Protein AF-A0A1J4X7Y3-F1 (afdb_monomer)

Nearest PDB structures (foldseek):
  7zmy-assembly1_C  TM=5.695E-01  e=7.419E+00  Bacillus coahuilensis
  6met-assembly1_B  TM=3.277E-01  e=9.064E+00  Homo sapiens
  8th4-assembly1_A  TM=2.498E-01  e=7.056E+00  Homo sapiens
  5c5b-assembly1_A  TM=2.348E-01  e=9.064E+00  Homo sapiens

Radius of gyration: 16.92 Å; Cα contacts (8 Å, |Δi|>4): 330; chains: 1; bounding box: 38×38×50 Å

Sequence (196 aa):
MVDELKQLLPPPGCWLFGKDAPKPDENGKFLEMFKEPEEAKIVIEKYQGSHANAVDLLGEAKLLYQNKRYARAVALGISAWEELGKSQMAADYYTGVIPEPVYKKAFTDHRAKTSYLHRTAVVKSTGKMGVVYDKQSGEALEKIRQDALYISDSSTPDKYTKEDAEFIMQRVFEHLHFIHYAEELNDRIGSKGIFK

Mean predicted aligned error: 4.81 Å

Solvent-accessible surface area (backbone atoms only — not comparable to full-atom values): 9982 Å² total; per-residue (Å²): 106,53,71,59,47,50,70,60,54,64,74,77,87,62,78,67,84,62,95,82,59,77,77,49,75,72,71,63,55,56,56,52,45,90,83,37,53,70,61,38,49,54,34,48,52,47,21,52,51,25,38,52,48,15,54,51,30,40,53,51,15,50,55,30,41,77,68,71,36,19,18,55,9,36,25,29,17,50,49,15,40,26,26,39,12,34,11,39,42,28,28,19,24,58,71,47,45,34,17,48,62,62,42,55,35,40,79,75,33,75,33,56,10,47,14,42,73,66,37,27,65,42,78,41,99,86,73,43,67,30,50,42,58,50,53,66,46,8,50,54,51,50,50,51,32,47,39,24,72,41,78,54,102,87,39,55,32,83,78,45,40,66,65,39,21,51,50,44,42,52,52,42,50,51,37,54,53,50,51,52,53,30,21,63,77,57,75,30,58,30,58,68,13,67,61,123

Structure (mmCIF, N/CA/C/O backbone):
data_AF-A0A1J4X7Y3-F1
#
_entry.id   AF-A0A1J4X7Y3-F1
#
loop_
_atom_site.group_PDB
_atom_site.id
_atom_site.type_symbol
_atom_site.label_atom_id
_atom_site.label_alt_id
_atom_site.label_comp_id
_atom_site.label_asym_id
_atom_site.label_entity_id
_atom_site.label_seq_id
_atom_site.pdbx_PDB_ins_code
_atom_site.Cartn_x
_atom_site.Cartn_y
_atom_site.Cartn_z
_atom_site.occupancy
_atom_site.B_iso_or_equiv
_atom_site.auth_seq_id
_atom_site.auth_comp_id
_atom_site.auth_asym_id
_atom_site.auth_atom_id
_atom_site.pdbx_PDB_model_num
ATOM 1 N N . MET A 1 1 ? -9.637 10.466 15.410 1.00 90.19 1 MET A N 1
ATOM 2 C CA . MET A 1 1 ? -8.776 9.534 14.659 1.00 90.19 1 MET A CA 1
ATOM 3 C C . MET A 1 1 ? -9.207 9.473 13.194 1.00 90.19 1 MET A C 1
ATOM 5 O O . MET A 1 1 ? -8.379 9.772 12.353 1.00 90.19 1 MET A O 1
ATOM 9 N N . VAL A 1 2 ? -10.484 9.247 12.861 1.00 91.00 2 VAL A N 1
ATOM 10 C CA . VAL A 1 2 ? -10.988 9.317 11.465 1.00 91.00 2 VAL A CA 1
ATOM 11 C C . VAL A 1 2 ? -10.476 10.514 10.645 1.00 91.00 2 VAL A C 1
ATOM 13 O O . VAL A 1 2 ? -10.056 10.326 9.509 1.00 91.00 2 VAL A O 1
ATOM 16 N N . ASP A 1 3 ? -10.485 11.739 11.178 1.00 90.19 3 ASP A N 1
ATOM 17 C CA . ASP A 1 3 ? -10.024 12.903 10.401 1.00 90.19 3 ASP A CA 1
ATOM 18 C C . ASP A 1 3 ? -8.511 12.902 10.141 1.00 90.19 3 ASP A C 1
ATOM 20 O O . ASP A 1 3 ? -8.077 13.318 9.070 1.00 90.19 3 ASP A O 1
ATOM 24 N N . GLU A 1 4 ? -7.721 12.364 11.071 1.00 91.81 4 GLU A N 1
ATOM 25 C CA . GLU A 1 4 ? -6.292 12.098 10.871 1.00 91.81 4 GLU A CA 1
ATOM 26 C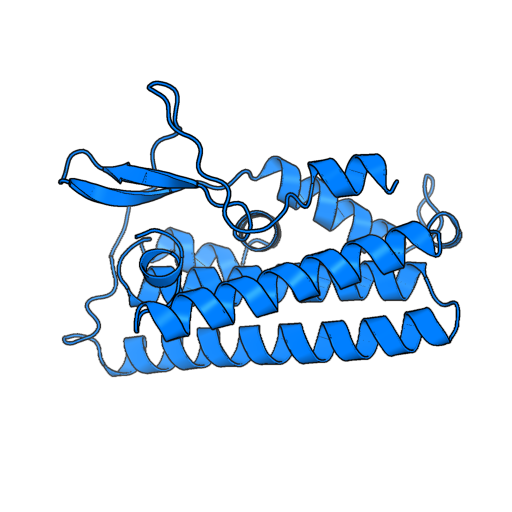 C . GLU A 1 4 ? -6.106 11.019 9.793 1.00 91.81 4 GLU A C 1
ATOM 28 O O . GLU A 1 4 ? -5.357 11.210 8.839 1.00 91.81 4 GLU A O 1
ATOM 33 N N . LEU A 1 5 ? -6.880 9.932 9.854 1.00 90.50 5 LEU A N 1
ATOM 34 C CA . LEU A 1 5 ? -6.854 8.871 8.844 1.00 90.50 5 LEU A CA 1
ATOM 35 C C . LEU A 1 5 ? -7.238 9.373 7.447 1.00 90.50 5 LEU A C 1
ATOM 37 O O . LEU A 1 5 ? -6.638 8.936 6.472 1.00 90.50 5 LEU A O 1
ATOM 41 N N . LYS A 1 6 ? -8.187 10.308 7.319 1.00 90.00 6 LYS A N 1
ATOM 42 C CA . LYS A 1 6 ? -8.546 10.915 6.023 1.00 90.00 6 LYS A CA 1
ATOM 43 C C . LYS A 1 6 ? -7.388 11.671 5.381 1.00 90.00 6 LYS A C 1
ATOM 45 O O . LYS A 1 6 ? -7.290 11.680 4.157 1.00 90.00 6 LYS A O 1
ATOM 50 N N . GLN A 1 7 ? -6.545 12.310 6.190 1.00 87.38 7 GLN A N 1
ATOM 51 C CA . GLN A 1 7 ? -5.351 13.002 5.705 1.00 87.38 7 GLN A CA 1
ATOM 52 C C . GLN A 1 7 ? -4.267 12.003 5.304 1.00 87.38 7 GLN A C 1
ATOM 54 O O . GLN A 1 7 ? -3.607 12.188 4.287 1.00 87.38 7 GLN A O 1
ATOM 59 N N . LEU A 1 8 ? -4.124 10.931 6.085 1.00 88.06 8 LEU A N 1
ATOM 60 C CA . LEU A 1 8 ? -3.113 9.901 5.866 1.00 88.06 8 LEU A CA 1
ATOM 61 C C . LEU A 1 8 ? -3.459 8.924 4.745 1.00 88.06 8 LEU A C 1
ATOM 63 O O . LEU A 1 8 ? -2.542 8.315 4.210 1.00 88.06 8 LEU A O 1
ATOM 67 N N . LEU A 1 9 ? -4.745 8.756 4.424 1.00 88.06 9 LEU A N 1
ATOM 68 C CA . LEU A 1 9 ? -5.290 7.812 3.445 1.00 88.06 9 LEU A CA 1
ATOM 69 C C . LEU A 1 9 ? -6.201 8.516 2.417 1.00 88.06 9 LEU A C 1
ATOM 71 O O . LEU A 1 9 ? -7.414 8.267 2.414 1.00 88.06 9 LEU A O 1
ATOM 75 N N . PRO A 1 10 ? -5.694 9.431 1.564 1.00 84.94 10 PRO A N 1
ATOM 76 C CA . PRO A 1 10 ? -6.476 10.048 0.497 1.00 84.94 10 PRO A CA 1
ATOM 77 C C . PRO A 1 10 ? -7.105 9.025 -0.459 1.00 84.94 10 PRO A C 1
ATOM 79 O O . PRO A 1 10 ? -6.699 7.868 -0.498 1.00 84.94 10 PRO A O 1
ATOM 82 N N . PRO A 1 11 ? -8.153 9.423 -1.201 1.00 82.94 11 PRO A N 1
ATOM 83 C CA . PRO A 1 11 ? -8.816 8.550 -2.164 1.00 82.94 11 PRO A CA 1
ATOM 84 C C . PRO A 1 11 ? -7.879 8.195 -3.332 1.00 82.94 11 PRO A C 1
ATOM 86 O O . PRO A 1 11 ? -6.910 8.919 -3.581 1.00 82.94 11 PRO A O 1
ATOM 89 N N . PRO A 1 12 ? -8.174 7.116 -4.077 1.00 79.81 12 PRO A N 1
ATOM 90 C CA . PRO A 1 12 ? -7.344 6.718 -5.205 1.00 79.81 12 PRO A CA 1
ATOM 91 C C . PRO A 1 12 ? -7.331 7.774 -6.324 1.00 79.81 12 PRO A C 1
ATOM 93 O O . PRO A 1 12 ? -8.317 8.479 -6.543 1.00 79.81 12 PRO A O 1
ATOM 96 N N . GLY A 1 13 ? -6.223 7.845 -7.073 1.00 62.94 13 GLY A N 1
ATOM 97 C CA . GLY A 1 13 ? -6.138 8.618 -8.321 1.00 62.94 13 GLY A CA 1
ATOM 98 C C . GLY A 1 13 ? -5.777 10.103 -8.180 1.00 62.94 13 GLY A C 1
ATOM 99 O O . GLY A 1 13 ? -6.146 10.903 -9.041 1.00 62.94 13 GLY A O 1
ATOM 100 N N . CYS A 1 14 ? -5.061 10.508 -7.128 1.00 62.19 14 CYS A N 1
ATOM 101 C CA . CYS A 1 14 ? -4.619 11.894 -6.984 1.00 62.19 14 CYS A CA 1
ATOM 102 C C . CYS A 1 14 ? -3.413 12.229 -7.889 1.00 62.19 14 CYS A C 1
ATOM 104 O O . CYS A 1 14 ? -2.378 11.566 -7.873 1.00 62.19 14 CYS A O 1
ATOM 106 N N . TRP A 1 15 ? -3.548 13.305 -8.668 1.00 55.00 15 TRP A N 1
ATOM 107 C CA . TRP A 1 15 ? -2.450 13.951 -9.388 1.00 55.00 15 TRP A CA 1
ATOM 108 C C . TRP A 1 15 ? -2.036 15.214 -8.630 1.00 55.00 15 TRP A C 1
ATOM 110 O O . TRP A 1 15 ? -2.894 16.026 -8.280 1.00 55.00 15 TRP A O 1
ATOM 120 N N . LEU A 1 16 ? -0.736 15.429 -8.427 1.00 52.94 16 LEU A N 1
ATOM 121 C CA . LEU A 1 16 ? -0.205 16.735 -8.035 1.00 52.94 16 LEU A CA 1
ATOM 122 C C . LEU A 1 16 ? 0.610 17.295 -9.201 1.00 52.94 16 LEU A C 1
ATOM 124 O O . LEU A 1 16 ? 1.622 16.727 -9.605 1.00 52.94 16 LEU A O 1
ATOM 128 N N . PHE A 1 17 ? 0.149 18.420 -9.744 1.00 45.62 17 PHE A N 1
ATOM 129 C CA . PHE A 1 17 ? 0.830 19.167 -10.798 1.00 45.62 17 PHE A CA 1
ATOM 130 C C . PHE A 1 17 ? 1.495 20.407 -10.187 1.00 45.62 17 PHE A C 1
ATOM 132 O O . PHE A 1 17 ? 0.852 21.139 -9.439 1.00 45.62 17 PHE A O 1
ATOM 139 N N . GLY A 1 18 ? 2.760 20.688 -10.516 1.00 47.97 18 GLY A N 1
ATOM 140 C CA . GLY A 1 18 ? 3.419 21.922 -10.073 1.00 47.97 18 GLY A CA 1
ATOM 141 C C . GLY A 1 18 ? 4.934 21.940 -10.273 1.00 47.97 18 GLY A C 1
ATOM 142 O O . GLY A 1 18 ? 5.572 20.894 -10.358 1.00 47.97 18 GLY A O 1
ATOM 143 N N . LYS A 1 19 ? 5.521 23.145 -10.339 1.00 49.06 19 LYS A N 1
ATOM 144 C CA . LYS A 1 19 ? 6.982 23.356 -10.450 1.00 49.06 19 LYS A CA 1
ATOM 145 C C . LYS A 1 19 ? 7.749 22.956 -9.183 1.00 49.06 19 LYS A C 1
ATOM 147 O O . LYS A 1 19 ? 8.948 22.712 -9.266 1.00 49.06 19 LYS A O 1
ATOM 152 N N . ASP A 1 20 ? 7.043 22.839 -8.062 1.00 56.53 20 ASP A N 1
ATOM 153 C CA . ASP A 1 20 ? 7.580 22.434 -6.761 1.00 56.53 20 ASP A CA 1
ATOM 154 C C . ASP A 1 20 ? 7.423 20.926 -6.503 1.00 56.53 20 ASP A C 1
ATOM 156 O O . ASP A 1 20 ? 7.649 20.456 -5.388 1.00 56.53 20 ASP A O 1
ATOM 160 N N . ALA A 1 21 ? 7.023 20.152 -7.524 1.00 58.78 21 ALA A N 1
ATOM 161 C CA . ALA A 1 21 ? 6.914 18.709 -7.397 1.00 58.78 21 ALA A CA 1
ATOM 162 C C . ALA A 1 21 ? 8.293 18.114 -7.052 1.00 58.78 21 ALA A C 1
ATOM 164 O O . ALA A 1 21 ? 9.287 18.406 -7.731 1.00 58.78 21 ALA A O 1
ATOM 165 N N . PRO A 1 22 ? 8.380 17.282 -6.002 1.00 66.50 22 PRO A N 1
ATOM 166 C CA . PRO A 1 22 ? 9.633 16.648 -5.637 1.00 66.50 22 PRO A CA 1
ATOM 167 C C . PRO A 1 22 ? 10.154 15.781 -6.791 1.00 66.50 22 PRO A C 1
ATOM 169 O O . PRO A 1 22 ? 9.399 15.284 -7.630 1.00 66.50 22 PRO A O 1
ATOM 172 N N . LYS A 1 23 ? 11.478 15.625 -6.864 1.00 71.25 23 LYS A N 1
ATOM 173 C CA . LYS A 1 23 ? 12.117 14.844 -7.929 1.00 71.25 23 LYS A CA 1
ATOM 174 C C . LYS A 1 23 ? 12.060 13.350 -7.593 1.00 71.25 23 LYS A C 1
ATOM 176 O O . LYS A 1 23 ? 12.305 12.996 -6.437 1.00 71.25 23 LYS A O 1
ATOM 181 N N . PRO A 1 24 ? 11.772 12.478 -8.574 1.00 76.69 24 PRO A N 1
ATOM 182 C CA . PRO A 1 24 ? 11.807 11.040 -8.355 1.00 76.69 24 PRO A CA 1
ATOM 183 C C . PRO A 1 24 ? 13.249 10.587 -8.100 1.00 76.69 24 PRO A C 1
ATOM 185 O O . PRO A 1 24 ? 14.195 11.183 -8.616 1.00 76.69 24 PRO A O 1
ATOM 188 N N . ASP A 1 25 ? 13.422 9.530 -7.306 1.00 76.88 25 ASP A N 1
ATOM 189 C CA . ASP A 1 25 ? 14.730 8.892 -7.154 1.00 76.88 25 ASP A CA 1
ATOM 190 C C . ASP A 1 25 ? 15.047 8.113 -8.435 1.00 76.88 25 ASP A C 1
ATOM 192 O O . ASP A 1 25 ? 14.319 7.201 -8.836 1.00 76.88 25 ASP A O 1
ATOM 196 N N . GLU A 1 26 ? 16.114 8.526 -9.106 1.00 76.75 26 GLU A N 1
ATOM 197 C CA . GLU A 1 26 ? 16.585 7.945 -10.363 1.00 76.75 26 GLU A CA 1
ATOM 198 C C . GLU A 1 26 ? 17.907 7.195 -10.184 1.00 76.75 26 GLU A C 1
ATOM 200 O O . GLU A 1 26 ? 18.440 6.641 -11.145 1.00 76.75 26 GLU A O 1
ATOM 205 N N . ASN A 1 27 ? 18.440 7.154 -8.960 1.00 82.75 27 ASN A N 1
ATOM 206 C CA . ASN A 1 27 ? 19.712 6.510 -8.698 1.00 82.75 27 ASN A CA 1
ATOM 207 C C . ASN A 1 27 ? 19.531 4.994 -8.629 1.00 82.75 27 ASN A C 1
ATOM 209 O O . ASN A 1 27 ? 18.847 4.462 -7.753 1.00 82.75 27 ASN A O 1
ATOM 213 N N . GLY A 1 28 ? 20.208 4.290 -9.530 1.00 86.56 28 GLY A N 1
ATOM 214 C CA . GLY A 1 28 ? 20.292 2.836 -9.526 1.00 86.56 28 GLY A CA 1
ATOM 2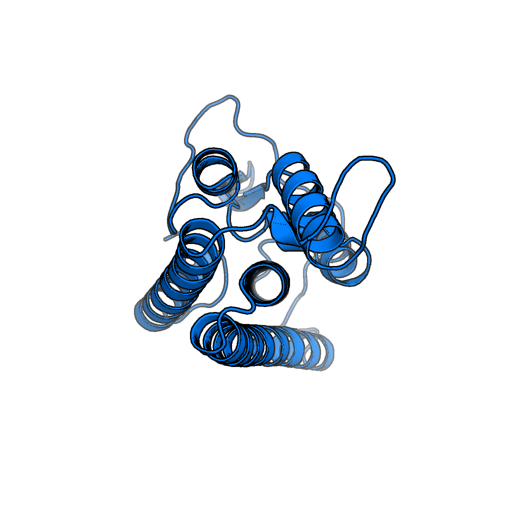15 C C . GLY A 1 28 ? 19.867 2.202 -10.842 1.00 86.56 28 GLY A C 1
ATOM 216 O O . GLY A 1 28 ? 19.589 2.871 -11.836 1.00 86.56 28 GLY A O 1
ATOM 217 N N . LYS A 1 29 ? 19.854 0.871 -10.838 1.00 91.38 29 LYS A N 1
ATOM 218 C CA . LYS A 1 29 ? 19.514 0.054 -11.998 1.00 91.38 29 LYS A CA 1
ATOM 219 C C . LYS A 1 29 ? 17.996 -0.073 -12.132 1.00 91.38 29 LYS A C 1
ATOM 221 O O . LYS A 1 29 ? 17.308 -0.338 -11.151 1.00 91.38 29 LYS A O 1
ATOM 226 N N . PHE A 1 30 ? 17.480 0.085 -13.343 1.00 92.56 30 PHE A N 1
ATOM 227 C CA . PHE A 1 30 ? 16.100 -0.268 -13.679 1.00 92.56 30 PHE A CA 1
ATOM 228 C C . PHE A 1 30 ? 16.060 -1.704 -14.191 1.00 92.56 30 PHE A C 1
ATOM 230 O O . PHE A 1 30 ? 17.019 -2.145 -14.824 1.00 92.56 30 PHE A O 1
ATOM 237 N N . LEU A 1 31 ? 14.963 -2.416 -13.937 1.00 93.25 31 LEU A N 1
ATOM 238 C CA . LEU A 1 31 ? 14.800 -3.765 -14.461 1.00 93.25 31 LEU A CA 1
ATOM 239 C C . LEU A 1 31 ? 14.660 -3.734 -15.987 1.00 93.25 31 LEU A C 1
ATOM 241 O O . LEU A 1 31 ? 13.793 -3.044 -16.529 1.00 93.25 31 LEU A O 1
ATOM 245 N N . GLU A 1 32 ? 15.467 -4.530 -16.682 1.00 92.12 32 GLU A N 1
ATOM 246 C CA . GLU A 1 32 ? 15.300 -4.770 -18.112 1.00 92.12 32 GLU A CA 1
ATOM 247 C C . GLU A 1 32 ? 14.570 -6.102 -18.332 1.00 92.12 32 GLU A C 1
ATOM 249 O O . GLU A 1 32 ? 15.182 -7.106 -18.679 1.00 92.12 32 GLU A O 1
ATOM 254 N N . MET A 1 33 ? 13.243 -6.124 -18.151 1.00 90.25 33 MET A N 1
ATOM 255 C CA . MET A 1 33 ? 12.449 -7.368 -18.057 1.00 90.25 33 MET A CA 1
ATOM 256 C C . MET A 1 33 ? 12.641 -8.388 -19.197 1.00 90.25 33 MET A C 1
ATOM 258 O O . MET A 1 33 ? 12.536 -9.588 -18.967 1.00 90.25 33 MET A O 1
ATOM 262 N N . PHE A 1 34 ? 12.954 -7.938 -20.417 1.00 91.12 34 PHE A N 1
ATOM 263 C CA . PHE A 1 34 ? 13.222 -8.827 -21.557 1.00 91.12 34 PHE A CA 1
ATOM 264 C C . PHE A 1 34 ? 14.648 -9.388 -21.584 1.00 91.12 34 PHE A C 1
ATOM 266 O O . PHE A 1 34 ? 14.890 -10.408 -22.224 1.00 91.12 34 PHE A O 1
ATOM 273 N N . LYS A 1 35 ? 15.598 -8.717 -20.926 1.00 95.12 35 LYS A N 1
ATOM 274 C CA . LYS A 1 35 ? 16.981 -9.187 -20.778 1.00 95.12 35 LYS A CA 1
ATOM 275 C C . LYS A 1 35 ? 17.184 -9.967 -19.479 1.00 95.12 35 LYS A C 1
ATOM 277 O O . LYS A 1 35 ? 18.126 -10.744 -19.385 1.00 95.12 35 LYS A O 1
ATOM 282 N N . GLU A 1 36 ? 16.290 -9.781 -18.509 1.00 94.94 36 GLU A N 1
ATOM 283 C CA . GLU A 1 36 ? 16.380 -10.332 -17.153 1.00 94.94 36 GLU A CA 1
ATOM 284 C C . GLU A 1 36 ? 15.107 -11.123 -16.781 1.00 94.94 36 GLU A C 1
ATOM 286 O O . GLU A 1 36 ? 14.414 -10.773 -15.823 1.00 94.94 36 GLU A O 1
ATOM 291 N N . PRO A 1 37 ? 14.750 -12.180 -17.539 1.00 95.31 37 PRO A N 1
ATOM 292 C CA . PRO A 1 37 ? 13.438 -12.827 -17.440 1.00 95.31 37 PRO A CA 1
ATOM 293 C C . PRO A 1 37 ? 13.173 -13.501 -16.086 1.00 95.31 37 PRO A C 1
ATOM 295 O O . PRO A 1 37 ? 12.047 -13.455 -15.594 1.00 95.31 37 PRO A O 1
ATOM 298 N N . GLU A 1 38 ? 14.192 -14.090 -15.455 1.00 96.88 38 GLU A N 1
ATOM 299 C CA . GLU A 1 38 ? 14.040 -14.725 -14.137 1.00 96.88 38 GLU A CA 1
ATOM 300 C C . GLU A 1 38 ? 13.779 -13.693 -13.035 1.00 96.88 38 GLU A C 1
ATOM 302 O O . GLU A 1 38 ? 12.897 -13.877 -12.197 1.00 96.88 38 GLU A O 1
ATOM 307 N N . GLU A 1 39 ? 14.491 -12.564 -13.062 1.00 94.88 39 GLU A N 1
ATOM 308 C CA . GLU A 1 39 ? 14.248 -11.471 -12.120 1.00 94.88 39 GLU A CA 1
ATOM 309 C C . GLU A 1 39 ? 12.860 -10.859 -12.350 1.00 94.88 39 GLU A C 1
ATOM 311 O O . GLU A 1 39 ? 12.102 -10.658 -11.402 1.00 94.88 39 GLU A O 1
ATOM 316 N N . ALA A 1 40 ? 12.477 -10.658 -13.612 1.00 96.62 40 ALA A N 1
ATOM 317 C CA . ALA A 1 40 ? 11.152 -10.179 -13.985 1.00 96.62 40 ALA A CA 1
ATOM 318 C C . ALA A 1 40 ? 10.028 -11.090 -13.4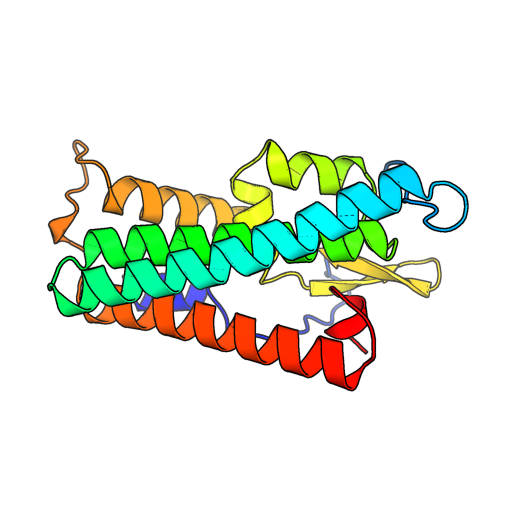74 1.00 96.62 40 ALA A C 1
ATOM 320 O O . ALA A 1 40 ? 9.025 -10.595 -12.955 1.00 96.62 40 ALA A O 1
ATOM 321 N N . LYS A 1 41 ? 10.212 -12.412 -13.557 1.00 97.31 41 LYS A N 1
ATOM 322 C CA . LYS A 1 41 ? 9.274 -13.395 -13.010 1.00 97.31 41 LYS A CA 1
ATOM 323 C C . LYS A 1 41 ? 9.137 -13.261 -11.492 1.00 97.31 41 LYS A C 1
ATOM 325 O O . LYS A 1 41 ? 8.017 -13.152 -11.000 1.00 97.31 41 LYS A O 1
ATOM 330 N N . ILE A 1 42 ? 10.252 -13.192 -10.762 1.00 96.50 42 ILE A N 1
ATOM 331 C CA . ILE A 1 42 ? 10.246 -13.023 -9.299 1.00 96.50 42 ILE A CA 1
ATOM 332 C C . ILE A 1 42 ? 9.507 -11.738 -8.903 1.00 96.50 42 ILE A C 1
ATOM 334 O O . ILE A 1 42 ? 8.713 -11.739 -7.963 1.00 96.50 42 ILE A O 1
ATOM 338 N N . VAL A 1 43 ? 9.742 -10.631 -9.612 1.00 96.75 43 VAL A N 1
ATOM 339 C CA . VAL A 1 43 ? 9.083 -9.349 -9.322 1.00 96.75 43 VAL A CA 1
ATOM 340 C C . VAL A 1 43 ? 7.569 -9.434 -9.554 1.00 96.75 43 VAL A C 1
ATOM 342 O O . VAL A 1 43 ? 6.805 -8.929 -8.731 1.00 96.75 43 VAL A O 1
ATOM 345 N N . ILE A 1 44 ? 7.115 -10.118 -10.610 1.00 96.94 44 ILE A N 1
ATOM 346 C CA . ILE A 1 44 ? 5.680 -10.353 -10.845 1.00 96.94 44 ILE A CA 1
ATOM 347 C C . ILE A 1 44 ? 5.062 -11.227 -9.754 1.00 96.94 44 ILE A C 1
ATOM 349 O O . ILE A 1 44 ? 3.985 -10.898 -9.258 1.00 96.94 44 ILE A O 1
ATOM 353 N N . GLU A 1 45 ? 5.746 -12.284 -9.321 1.00 97.44 45 GLU A N 1
ATOM 354 C CA . GLU A 1 45 ? 5.282 -13.119 -8.208 1.00 97.44 45 GLU A CA 1
ATOM 355 C C . GLU A 1 45 ? 5.146 -12.299 -6.914 1.00 97.44 45 GLU A C 1
ATOM 357 O O . GLU A 1 45 ? 4.198 -12.492 -6.153 1.00 97.44 45 GLU A O 1
ATOM 362 N N . LYS A 1 46 ? 6.042 -11.328 -6.671 1.00 95.94 46 LYS A N 1
ATOM 363 C CA . LYS A 1 46 ? 5.908 -10.384 -5.548 1.00 95.94 46 LYS A CA 1
ATOM 364 C C . LYS A 1 46 ? 4.729 -9.431 -5.719 1.00 95.94 46 LYS A C 1
ATOM 366 O O . LYS A 1 46 ? 4.007 -9.214 -4.749 1.00 95.94 46 LYS A O 1
ATOM 371 N N . TYR A 1 47 ? 4.509 -8.896 -6.920 1.00 96.75 47 TYR A N 1
ATOM 372 C CA . TYR A 1 47 ? 3.340 -8.063 -7.218 1.00 96.75 47 TYR A CA 1
ATOM 373 C C . TYR A 1 47 ? 2.032 -8.814 -6.928 1.00 96.75 47 TYR A C 1
ATOM 375 O O . TYR A 1 47 ? 1.194 -8.303 -6.181 1.00 96.75 47 TYR A O 1
ATOM 383 N N . GLN A 1 48 ? 1.895 -10.037 -7.448 1.00 97.31 48 GLN A N 1
ATOM 384 C CA . GLN A 1 48 ? 0.706 -10.876 -7.278 1.00 97.31 48 GLN A CA 1
ATOM 385 C C . GLN A 1 48 ? 0.532 -11.329 -5.826 1.00 97.31 48 GLN A C 1
ATOM 387 O O . GLN A 1 48 ? -0.552 -11.196 -5.264 1.00 97.31 48 GLN A O 1
ATOM 392 N N . GLY A 1 49 ? 1.606 -11.816 -5.199 1.00 97.75 49 GLY A N 1
ATOM 393 C CA . GLY A 1 49 ? 1.578 -12.309 -3.825 1.00 97.75 49 GLY A CA 1
ATOM 394 C C . GLY A 1 49 ? 1.220 -11.222 -2.815 1.00 97.75 49 GLY A C 1
ATOM 395 O O . GLY A 1 49 ? 0.362 -11.441 -1.965 1.00 97.75 49 GLY A O 1
ATOM 396 N N . SER A 1 50 ? 1.811 -10.028 -2.927 1.00 96.12 50 SER A N 1
ATOM 397 C CA . SER A 1 50 ? 1.452 -8.907 -2.048 1.00 96.12 50 SER A CA 1
ATOM 398 C C . SER A 1 50 ? 0.046 -8.367 -2.330 1.00 96.12 50 SER A C 1
ATOM 400 O O . SER A 1 50 ? -0.636 -7.963 -1.392 1.00 96.12 50 SER A O 1
ATOM 402 N N . HIS A 1 51 ? -0.429 -8.400 -3.581 1.00 97.06 51 HIS A N 1
ATOM 403 C CA . HIS A 1 51 ? -1.812 -8.024 -3.890 1.00 97.06 51 HIS A CA 1
ATOM 404 C C . HIS A 1 51 ? -2.813 -8.989 -3.242 1.00 97.06 51 HIS A C 1
ATOM 406 O O . HIS A 1 51 ? -3.729 -8.552 -2.551 1.00 97.06 51 HIS A O 1
ATOM 412 N N . ALA A 1 52 ? -2.613 -10.298 -3.419 1.00 98.19 52 ALA A N 1
ATOM 413 C CA . ALA A 1 52 ? -3.458 -11.324 -2.812 1.00 98.19 52 ALA A CA 1
ATOM 414 C C . ALA A 1 52 ? -3.451 -11.220 -1.279 1.00 98.19 52 ALA A C 1
ATOM 416 O O . ALA A 1 52 ? -4.509 -11.191 -0.658 1.00 98.19 52 ALA A O 1
ATOM 417 N N . ASN A 1 53 ? -2.272 -11.035 -0.680 1.00 98.31 53 ASN A N 1
ATOM 418 C CA . ASN A 1 53 ? -2.140 -10.851 0.764 1.00 98.31 53 ASN A CA 1
ATOM 419 C C . ASN A 1 53 ? -2.897 -9.607 1.267 1.00 98.31 53 ASN A C 1
ATOM 421 O O . ASN A 1 53 ? -3.513 -9.645 2.327 1.00 98.31 53 ASN A O 1
ATOM 425 N N . ALA A 1 54 ? -2.909 -8.506 0.506 1.00 97.75 54 ALA A N 1
ATOM 426 C CA . ALA A 1 54 ? -3.708 -7.330 0.854 1.00 97.75 54 ALA A CA 1
ATOM 427 C C . ALA A 1 54 ? -5.220 -7.625 0.864 1.00 97.75 54 ALA A C 1
ATOM 429 O O . ALA A 1 54 ? -5.932 -7.151 1.751 1.00 97.75 54 ALA A O 1
ATOM 430 N N . VAL A 1 55 ? -5.708 -8.418 -0.095 1.00 98.50 55 VAL A N 1
ATOM 431 C CA . VAL A 1 55 ? -7.114 -8.851 -0.160 1.00 98.50 55 VAL A CA 1
ATOM 432 C C . VAL A 1 55 ? -7.467 -9.737 1.036 1.00 98.50 55 VAL A C 1
ATOM 434 O O . VAL A 1 55 ? -8.483 -9.493 1.692 1.00 98.50 55 VAL A O 1
ATOM 437 N N . ASP A 1 56 ? -6.615 -10.708 1.363 1.00 98.69 56 ASP A N 1
ATOM 438 C CA . ASP A 1 56 ? -6.821 -11.612 2.499 1.00 98.69 56 ASP A CA 1
ATOM 439 C C . ASP A 1 56 ? -6.845 -10.840 3.827 1.00 98.69 56 ASP A C 1
ATOM 441 O O . ASP A 1 56 ? -7.789 -10.974 4.610 1.00 98.69 56 ASP A O 1
ATOM 445 N N . LEU A 1 57 ? -5.880 -9.936 4.039 1.00 98.62 57 LEU A N 1
ATOM 446 C CA . LEU A 1 57 ? -5.814 -9.072 5.223 1.00 98.62 57 LEU A CA 1
ATOM 447 C C . LEU A 1 57 ? -7.054 -8.178 5.368 1.00 98.62 57 LEU A C 1
ATOM 449 O O . LEU A 1 57 ? -7.547 -7.981 6.480 1.00 98.62 57 LEU A O 1
ATOM 453 N N . LEU A 1 58 ? -7.592 -7.649 4.264 1.00 98.56 58 LEU A N 1
ATOM 454 C CA . LEU A 1 58 ? -8.849 -6.896 4.285 1.00 98.56 58 LEU A CA 1
ATOM 455 C C . LEU A 1 58 ? -10.037 -7.796 4.672 1.00 98.56 58 LEU A C 1
ATOM 457 O O . LEU A 1 58 ? -10.909 -7.379 5.442 1.00 98.56 58 LEU A O 1
ATOM 461 N N . GLY A 1 59 ? -10.067 -9.034 4.172 1.00 98.62 59 GLY A N 1
ATOM 462 C CA . GLY A 1 59 ? -11.051 -10.045 4.558 1.00 98.62 59 GLY A CA 1
ATOM 463 C C . GLY A 1 59 ? -11.016 -10.344 6.060 1.00 98.62 59 GLY A C 1
ATOM 464 O O . GLY A 1 59 ? -12.052 -10.312 6.730 1.00 98.62 59 GLY A O 1
ATOM 465 N N . GLU A 1 60 ? -9.825 -10.546 6.617 1.00 98.75 60 GLU A N 1
ATOM 466 C CA . GLU A 1 60 ? -9.619 -10.762 8.052 1.00 98.75 60 GLU A CA 1
ATOM 467 C C . GLU A 1 60 ? -9.983 -9.526 8.890 1.00 98.75 60 GLU A C 1
ATOM 469 O O . GLU A 1 60 ? -10.645 -9.644 9.929 1.00 98.75 60 GLU A O 1
ATOM 474 N N . ALA A 1 61 ? -9.631 -8.321 8.426 1.00 98.69 61 ALA A N 1
ATOM 475 C CA . ALA A 1 61 ? -10.018 -7.067 9.073 1.00 98.69 61 ALA A CA 1
ATOM 476 C C . ALA A 1 61 ? -11.547 -6.952 9.196 1.00 98.69 61 ALA A C 1
ATOM 478 O O . ALA A 1 61 ? -12.065 -6.578 10.255 1.00 98.69 61 ALA A O 1
ATOM 479 N N . LYS A 1 62 ? -12.281 -7.358 8.152 1.00 98.62 62 LYS A N 1
ATOM 480 C CA . LYS A 1 62 ? -13.748 -7.375 8.146 1.00 98.62 62 LYS A CA 1
ATOM 481 C C . LYS A 1 62 ? -14.320 -8.349 9.177 1.00 98.62 62 LYS A C 1
ATOM 483 O O . LYS A 1 62 ? -15.276 -7.995 9.870 1.00 98.62 62 LYS A O 1
ATOM 488 N N . LEU A 1 63 ? -13.726 -9.535 9.336 1.00 98.69 63 LEU A N 1
ATOM 489 C CA . LEU A 1 63 ? -14.132 -10.497 10.370 1.00 98.69 63 LEU A C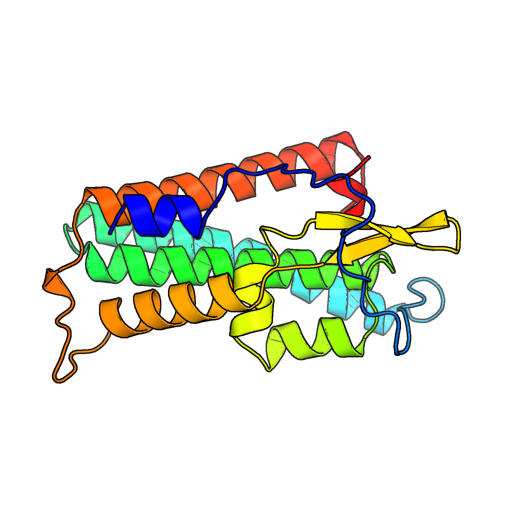A 1
ATOM 490 C C . LEU A 1 63 ? -13.941 -9.918 11.780 1.00 98.69 63 LEU A C 1
ATOM 492 O O . LEU A 1 63 ? -14.823 -10.037 12.634 1.00 98.69 63 LEU A O 1
ATOM 496 N N . LEU A 1 64 ? -12.819 -9.241 12.028 1.00 98.56 64 LEU A N 1
ATOM 497 C CA . LEU A 1 64 ? -12.547 -8.584 13.309 1.00 98.56 64 LEU A CA 1
ATOM 498 C C . LEU A 1 64 ? -13.520 -7.435 13.585 1.00 98.56 64 LEU A C 1
ATOM 500 O O . LEU A 1 64 ? -14.040 -7.322 14.698 1.00 98.56 64 LEU A O 1
ATOM 504 N N . TYR A 1 65 ? -13.811 -6.620 12.573 1.00 98.62 65 TYR A N 1
ATOM 505 C CA . TYR A 1 65 ? -14.794 -5.543 12.655 1.00 98.62 65 TYR A CA 1
ATOM 506 C C . TYR A 1 65 ? -16.184 -6.071 13.031 1.00 98.62 65 TYR A C 1
ATOM 508 O O . TYR A 1 65 ? -16.801 -5.569 13.972 1.00 98.62 65 TYR A O 1
ATOM 516 N N . GLN A 1 66 ? -16.650 -7.134 12.365 1.00 98.50 66 GLN A N 1
ATOM 517 C CA . GLN A 1 66 ? -17.939 -7.778 12.654 1.00 98.50 66 GLN A CA 1
ATOM 518 C C . GLN A 1 66 ? -18.023 -8.301 14.097 1.00 98.50 66 GLN A C 1
ATOM 520 O O . GLN A 1 66 ? -19.086 -8.266 14.714 1.00 98.50 66 GLN A O 1
ATOM 525 N N . ASN A 1 67 ? -16.888 -8.713 14.666 1.00 98.50 67 ASN A N 1
ATOM 526 C CA . ASN A 1 67 ? -16.765 -9.165 16.052 1.00 98.50 67 ASN A CA 1
ATOM 527 C C . ASN A 1 67 ? -16.441 -8.033 17.047 1.00 98.50 67 ASN A C 1
ATOM 529 O O . ASN A 1 67 ? -16.015 -8.298 18.174 1.00 98.50 67 ASN A O 1
ATOM 533 N N . LYS A 1 68 ? -16.635 -6.767 16.652 1.00 98.19 68 LYS A N 1
ATOM 534 C CA . LYS A 1 68 ? -16.391 -5.568 17.474 1.00 98.19 68 LYS A CA 1
ATOM 535 C C . LYS A 1 68 ? -14.947 -5.449 17.981 1.00 98.19 68 LYS A C 1
ATOM 537 O O . LYS A 1 68 ? -14.685 -4.835 19.014 1.00 98.19 68 LYS A O 1
ATOM 542 N N . ARG A 1 69 ? -13.984 -6.042 17.267 1.00 98.19 69 ARG A N 1
ATOM 543 C CA . ARG A 1 69 ? -12.542 -5.945 17.548 1.00 98.19 69 ARG A CA 1
ATOM 544 C C . ARG A 1 69 ? -11.917 -4.832 16.707 1.00 98.19 69 ARG A C 1
ATOM 546 O O . ARG A 1 69 ? -11.022 -5.079 15.904 1.00 98.19 69 ARG A O 1
ATOM 553 N N . TYR A 1 70 ? -12.394 -3.602 16.896 1.00 98.38 70 TYR A N 1
ATOM 554 C CA . TYR A 1 70 ? -12.094 -2.474 16.006 1.00 98.38 70 TYR A CA 1
ATOM 555 C C . TYR A 1 70 ? -10.609 -2.122 15.927 1.00 98.38 70 TYR A C 1
ATOM 557 O O . TYR A 1 70 ? -10.090 -1.975 14.830 1.00 98.38 70 TYR A O 1
ATOM 565 N N . ALA A 1 71 ? -9.891 -2.097 17.051 1.00 97.88 71 ALA A N 1
ATOM 566 C CA . ALA A 1 71 ? -8.444 -1.863 17.051 1.00 97.88 71 ALA A CA 1
ATOM 567 C C . ALA A 1 71 ? -7.686 -2.877 16.178 1.00 97.88 71 ALA A C 1
ATOM 569 O O . ALA A 1 71 ? -6.802 -2.531 15.403 1.00 97.88 71 ALA A O 1
ATOM 570 N N . ARG A 1 72 ? -8.073 -4.154 16.250 1.00 98.31 72 ARG A N 1
ATOM 571 C CA . ARG A 1 72 ? -7.441 -5.206 15.447 1.00 98.31 72 ARG A CA 1
ATOM 572 C C . ARG A 1 72 ? -7.835 -5.100 13.973 1.00 98.31 72 ARG A C 1
ATOM 574 O O . ARG A 1 72 ? -6.986 -5.312 13.116 1.00 98.31 72 ARG A O 1
ATOM 581 N N . ALA A 1 73 ? -9.074 -4.701 13.687 1.00 98.44 73 ALA A N 1
ATOM 582 C CA . ALA A 1 73 ? -9.508 -4.386 12.328 1.00 98.44 73 ALA A CA 1
ATOM 583 C C . ALA A 1 73 ? -8.732 -3.195 11.734 1.00 98.44 73 ALA A C 1
ATOM 585 O O . ALA A 1 73 ? -8.290 -3.278 10.595 1.00 98.44 73 ALA A O 1
ATOM 586 N N . VAL A 1 74 ? -8.485 -2.133 12.514 1.00 98.25 74 VAL A N 1
ATOM 587 C CA . VAL A 1 74 ? -7.620 -1.001 12.128 1.00 98.25 74 VAL A CA 1
ATOM 588 C C . VAL A 1 74 ? -6.211 -1.490 11.795 1.00 98.25 74 VAL A C 1
ATOM 590 O O . VAL A 1 74 ? -5.688 -1.169 10.730 1.00 98.25 74 VAL A O 1
ATOM 593 N N . ALA A 1 75 ? -5.611 -2.300 12.671 1.00 97.75 75 ALA A N 1
ATOM 594 C CA . ALA A 1 75 ? -4.263 -2.816 12.458 1.00 97.75 75 ALA A CA 1
ATOM 595 C C . ALA A 1 75 ? -4.153 -3.642 11.165 1.00 97.75 75 ALA A C 1
ATOM 597 O O . ALA A 1 75 ? -3.247 -3.395 10.370 1.00 97.75 75 ALA A O 1
ATOM 598 N N . LEU A 1 76 ? -5.088 -4.572 10.926 1.00 98.38 76 LEU A N 1
ATOM 599 C CA . LEU A 1 76 ? -5.099 -5.373 9.697 1.00 98.38 76 LEU A CA 1
ATOM 600 C C . LEU A 1 76 ? -5.441 -4.549 8.454 1.00 98.38 76 LEU A C 1
ATOM 602 O O . LEU A 1 76 ? -4.850 -4.781 7.407 1.00 98.38 76 LEU A O 1
ATOM 606 N N . GLY A 1 77 ? -6.320 -3.551 8.561 1.00 98.06 77 GLY A N 1
ATOM 607 C CA . GLY A 1 77 ? -6.601 -2.625 7.466 1.00 98.06 77 GLY A CA 1
ATOM 608 C C . GLY A 1 77 ? -5.353 -1.849 7.030 1.00 98.06 77 GLY A C 1
ATOM 609 O O . GLY A 1 77 ? -5.073 -1.751 5.837 1.00 98.06 77 GLY A O 1
ATOM 610 N N . ILE A 1 78 ? -4.543 -1.369 7.980 1.00 96.31 78 ILE A N 1
ATOM 611 C CA . ILE A 1 78 ? -3.258 -0.720 7.663 1.00 96.31 78 ILE A CA 1
ATOM 612 C C . ILE A 1 78 ? -2.257 -1.736 7.096 1.00 96.31 78 ILE A C 1
ATOM 614 O O . ILE A 1 78 ? -1.520 -1.417 6.169 1.00 96.31 78 ILE A O 1
ATOM 618 N N . SER A 1 79 ? -2.235 -2.977 7.583 1.00 96.69 79 SER A N 1
ATOM 619 C CA . SER A 1 79 ? -1.397 -4.023 6.980 1.00 96.69 79 SER A CA 1
ATOM 620 C C . SER A 1 79 ? -1.808 -4.360 5.542 1.00 96.69 79 SER A C 1
ATOM 622 O O . SER A 1 79 ? -0.936 -4.522 4.691 1.00 96.69 79 SER A O 1
ATOM 624 N N . ALA A 1 80 ? -3.108 -4.410 5.241 1.00 97.38 80 ALA A N 1
ATOM 625 C CA . ALA A 1 80 ? -3.609 -4.594 3.881 1.00 97.38 80 ALA A CA 1
ATOM 626 C C . ALA A 1 80 ? -3.163 -3.440 2.971 1.00 97.38 80 ALA A C 1
ATOM 628 O O . ALA A 1 80 ? -2.669 -3.658 1.866 1.00 97.38 80 ALA A O 1
ATOM 629 N N . TRP A 1 81 ? -3.260 -2.210 3.477 1.00 94.75 81 TRP A N 1
ATOM 630 C CA . TRP A 1 81 ? -2.747 -1.016 2.814 1.00 94.75 81 TRP A CA 1
ATOM 631 C C . TRP A 1 81 ? -1.239 -1.108 2.507 1.00 94.75 81 TRP A C 1
ATOM 633 O O . TRP A 1 81 ? -0.809 -0.849 1.383 1.00 94.75 81 TRP A O 1
ATOM 643 N N . GLU A 1 82 ? -0.429 -1.523 3.487 1.00 93.44 82 GLU A N 1
ATOM 644 C CA . GLU A 1 82 ? 1.017 -1.730 3.338 1.00 93.44 82 GLU A CA 1
ATOM 645 C C . GLU A 1 82 ? 1.358 -2.750 2.238 1.00 93.44 82 GLU A C 1
ATOM 647 O O . GLU A 1 82 ? 2.265 -2.520 1.435 1.00 93.44 82 GLU A O 1
ATOM 652 N N . GLU A 1 83 ? 0.657 -3.884 2.202 1.00 95.44 83 GLU A N 1
ATOM 653 C CA . GLU A 1 83 ? 0.882 -4.941 1.209 1.00 95.44 83 GLU A CA 1
ATOM 654 C C . GLU A 1 83 ? 0.449 -4.514 -0.193 1.00 95.44 83 GLU A C 1
ATOM 656 O O . GLU A 1 83 ? 1.168 -4.751 -1.165 1.00 95.44 83 GLU A O 1
ATOM 661 N N . LEU A 1 84 ? -0.655 -3.778 -0.308 1.00 94.62 84 LEU A N 1
ATOM 662 C CA . LEU A 1 84 ? -1.069 -3.209 -1.583 1.00 94.62 84 LEU A CA 1
ATOM 663 C C . LEU A 1 84 ? -0.050 -2.172 -2.095 1.00 94.62 84 LEU A C 1
ATOM 665 O O . LEU A 1 84 ? 0.267 -2.146 -3.286 1.00 94.62 84 LEU A O 1
ATOM 669 N N . GLY A 1 85 ? 0.555 -1.385 -1.200 1.00 92.25 85 GLY A N 1
ATOM 670 C CA . GLY A 1 85 ? 1.689 -0.517 -1.522 1.00 92.25 85 GLY A CA 1
ATOM 671 C C . GLY A 1 85 ? 2.909 -1.283 -2.045 1.00 92.25 85 GLY A C 1
ATOM 672 O O . GLY A 1 85 ? 3.457 -0.915 -3.087 1.00 92.25 85 GLY A O 1
ATOM 673 N N . LYS A 1 86 ? 3.301 -2.390 -1.394 1.00 92.94 86 LYS A N 1
ATOM 674 C CA . LYS A 1 86 ? 4.389 -3.266 -1.880 1.00 92.94 86 LYS A CA 1
ATOM 675 C C . LYS A 1 86 ? 4.100 -3.841 -3.260 1.00 92.94 86 LYS A C 1
ATOM 677 O O . LYS A 1 86 ? 4.994 -3.858 -4.105 1.00 92.94 86 LYS A O 1
ATOM 682 N N . SER A 1 87 ? 2.866 -4.294 -3.486 1.00 95.44 87 SER A N 1
ATOM 683 C CA . SER A 1 87 ? 2.424 -4.795 -4.787 1.00 95.44 87 SER A CA 1
ATOM 684 C C . SER A 1 87 ? 2.676 -3.741 -5.868 1.00 95.44 87 SER A C 1
ATOM 686 O O . SER A 1 87 ? 3.383 -3.994 -6.843 1.00 95.44 87 SER A O 1
ATOM 688 N N . GLN A 1 88 ? 2.230 -2.506 -5.644 1.00 94.50 88 GLN A N 1
AT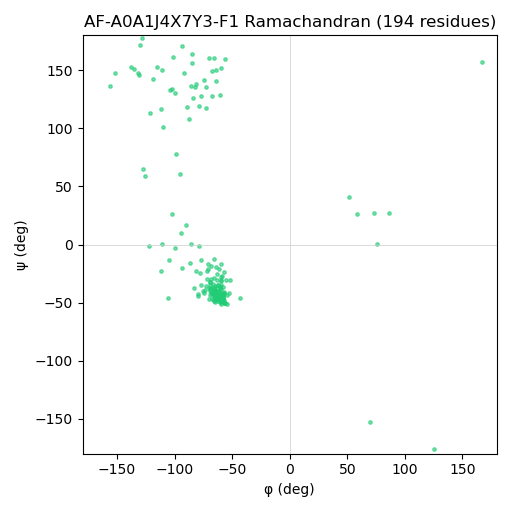OM 689 C CA . GLN A 1 88 ? 2.416 -1.421 -6.605 1.00 94.50 88 GLN A CA 1
ATOM 690 C C . GLN A 1 88 ? 3.889 -1.013 -6.801 1.00 94.50 88 GLN A C 1
ATOM 692 O O . GLN A 1 88 ? 4.281 -0.705 -7.925 1.00 94.50 88 GLN A O 1
ATOM 697 N N . MET A 1 89 ? 4.734 -1.077 -5.764 1.00 93.38 89 MET A N 1
ATOM 698 C CA . MET A 1 89 ? 6.187 -0.888 -5.918 1.00 93.38 89 MET A CA 1
ATOM 699 C C . MET A 1 89 ? 6.817 -1.977 -6.795 1.00 93.38 89 MET A C 1
ATOM 701 O O . MET A 1 89 ? 7.682 -1.676 -7.617 1.00 93.38 89 MET A O 1
ATOM 705 N N . ALA A 1 90 ? 6.384 -3.232 -6.656 1.00 95.31 90 ALA A N 1
ATOM 706 C CA . ALA A 1 90 ? 6.844 -4.321 -7.514 1.00 95.31 90 ALA A CA 1
ATOM 707 C C . ALA A 1 90 ? 6.425 -4.100 -8.977 1.00 95.31 90 ALA A C 1
ATOM 709 O O . ALA A 1 90 ? 7.258 -4.221 -9.874 1.00 95.31 90 ALA A O 1
ATOM 710 N N . ALA A 1 91 ? 5.182 -3.676 -9.220 1.00 95.81 91 ALA A N 1
ATOM 711 C CA . ALA A 1 91 ? 4.712 -3.320 -10.559 1.00 95.81 91 ALA A CA 1
ATOM 712 C C . ALA A 1 91 ? 5.505 -2.152 -11.178 1.00 95.81 91 ALA A C 1
ATOM 714 O O . ALA A 1 91 ? 5.869 -2.183 -12.357 1.00 95.81 91 ALA A O 1
ATOM 715 N N . ASP A 1 92 ? 5.827 -1.128 -10.388 1.00 94.44 92 ASP A N 1
ATOM 716 C CA . ASP A 1 92 ? 6.601 0.024 -10.856 1.00 94.44 92 ASP A CA 1
ATOM 717 C C . ASP A 1 92 ? 8.074 -0.298 -11.099 1.00 94.44 92 ASP A C 1
ATOM 719 O O . ASP A 1 92 ? 8.693 0.291 -11.988 1.00 94.44 92 ASP A O 1
ATOM 723 N N . TYR A 1 93 ? 8.644 -1.253 -10.368 1.00 95.44 93 TYR A N 1
ATOM 724 C CA . TYR A 1 93 ? 9.971 -1.767 -10.683 1.00 95.44 93 TYR A CA 1
ATOM 725 C C . TYR A 1 93 ? 9.950 -2.598 -11.967 1.00 95.44 93 TYR A C 1
ATOM 727 O O . TYR A 1 93 ? 10.747 -2.346 -12.871 1.00 95.44 93 TYR A O 1
ATOM 735 N N . TYR A 1 94 ? 8.975 -3.506 -12.091 1.00 96.06 94 TYR A N 1
ATOM 736 C CA . TYR A 1 94 ? 8.782 -4.345 -13.274 1.00 96.06 94 TYR A CA 1
ATOM 737 C C . TYR A 1 94 ? 8.656 -3.516 -14.555 1.00 96.06 94 TYR A C 1
ATOM 739 O O . TYR A 1 94 ? 9.269 -3.806 -15.579 1.00 96.06 94 TYR A O 1
ATOM 747 N N . THR A 1 95 ? 7.883 -2.434 -14.486 1.00 93.44 95 THR A N 1
ATOM 748 C CA . THR A 1 95 ? 7.621 -1.563 -15.632 1.00 93.44 95 THR A CA 1
ATOM 749 C C . THR A 1 95 ? 8.684 -0.481 -15.850 1.00 93.44 95 THR A C 1
ATOM 751 O O . THR A 1 95 ? 8.561 0.307 -16.797 1.00 93.44 95 THR A O 1
ATOM 754 N N . GLY A 1 96 ? 9.728 -0.422 -15.017 1.00 92.06 96 GLY A N 1
ATOM 755 C CA . GLY A 1 96 ? 10.833 0.532 -15.136 1.00 92.06 96 GLY A CA 1
ATOM 756 C C . GLY A 1 96 ? 10.479 1.975 -14.750 1.00 92.06 96 GLY A C 1
ATOM 757 O O . GLY A 1 96 ? 11.074 2.919 -15.271 1.00 92.06 96 GLY A O 1
ATOM 758 N N . VAL A 1 97 ? 9.491 2.169 -13.876 1.00 91.06 97 VAL A N 1
ATOM 759 C CA . VAL A 1 97 ? 9.113 3.479 -13.316 1.00 91.06 97 VAL A CA 1
ATOM 760 C C . VAL A 1 97 ? 10.061 3.879 -12.182 1.00 91.06 97 VAL A C 1
ATOM 762 O O . VAL A 1 97 ? 10.517 5.031 -12.146 1.00 91.06 97 VAL A O 1
ATOM 765 N N . ILE A 1 98 ? 10.409 2.927 -11.308 1.00 91.81 98 ILE A N 1
ATOM 766 C CA . ILE A 1 98 ? 11.359 3.111 -10.198 1.00 91.81 98 ILE A CA 1
ATOM 767 C C . ILE A 1 98 ? 12.619 2.244 -10.363 1.00 91.81 98 ILE A C 1
ATOM 769 O O . ILE A 1 98 ? 12.546 1.189 -10.996 1.00 91.81 98 ILE A O 1
ATOM 773 N N . PRO A 1 99 ? 13.770 2.656 -9.798 1.00 92.62 99 PRO A N 1
ATOM 774 C CA . PRO A 1 99 ? 14.985 1.850 -9.804 1.00 92.62 99 PRO A CA 1
ATOM 775 C C . PRO A 1 99 ? 15.016 0.835 -8.645 1.00 92.62 99 PRO A C 1
ATOM 777 O O . PRO A 1 99 ? 14.312 0.961 -7.640 1.00 92.62 99 PRO A O 1
ATOM 780 N N . GLU A 1 100 ? 15.897 -0.155 -8.761 1.00 93.12 100 GLU A N 1
ATOM 781 C CA . GLU A 1 100 ? 16.081 -1.265 -7.819 1.00 93.12 100 GLU A CA 1
ATOM 782 C C . GLU A 1 100 ? 16.296 -0.816 -6.360 1.00 93.12 100 GLU A C 1
ATOM 784 O O . GLU A 1 100 ? 15.686 -1.413 -5.470 1.00 93.12 100 GLU A O 1
ATOM 789 N N . PRO A 1 101 ? 17.081 0.240 -6.045 1.00 90.81 101 PRO A N 1
ATOM 790 C CA . PRO A 1 101 ? 17.236 0.678 -4.658 1.00 90.81 101 PRO A CA 1
ATOM 791 C C . PRO A 1 101 ? 15.927 1.164 -4.029 1.00 90.81 101 PRO A C 1
ATOM 793 O O . PRO A 1 101 ? 15.741 1.022 -2.822 1.00 90.81 101 PRO A O 1
ATOM 796 N N . VAL A 1 102 ? 15.010 1.726 -4.824 1.00 88.31 102 VAL A N 1
ATOM 797 C CA . VAL A 1 102 ? 13.674 2.126 -4.354 1.00 88.31 102 VAL A CA 1
ATOM 798 C C . VAL A 1 102 ? 12.800 0.891 -4.156 1.00 88.31 102 VAL A C 1
ATOM 800 O O . VAL A 1 102 ? 12.130 0.785 -3.133 1.00 88.31 102 VAL A O 1
ATOM 803 N N . TYR A 1 103 ? 12.858 -0.070 -5.080 1.00 91.06 103 TYR A N 1
ATOM 804 C CA . TYR A 1 103 ? 12.146 -1.344 -4.967 1.00 91.06 103 TYR A CA 1
ATOM 805 C C . TYR A 1 103 ? 12.569 -2.148 -3.731 1.00 91.06 103 TYR A C 1
ATOM 807 O O . TYR A 1 103 ? 11.723 -2.551 -2.937 1.00 91.06 103 TYR A O 1
ATOM 815 N N . LYS A 1 104 ? 13.875 -2.328 -3.501 1.00 89.12 104 LYS A N 1
ATOM 816 C CA . LYS A 1 104 ? 14.391 -3.079 -2.343 1.00 89.12 104 LYS A CA 1
ATOM 817 C C . LYS A 1 104 ? 13.958 -2.464 -1.013 1.00 89.12 104 LYS A C 1
ATOM 819 O O . LYS A 1 104 ? 13.635 -3.204 -0.083 1.00 89.12 104 LYS A O 1
ATOM 824 N N . LYS A 1 105 ? 13.861 -1.130 -0.941 1.00 82.56 105 LYS A N 1
ATOM 825 C CA . LYS A 1 105 ? 13.346 -0.428 0.245 1.00 82.56 105 LYS A CA 1
ATOM 826 C C . LYS A 1 105 ? 11.910 -0.832 0.595 1.00 82.56 105 LYS A C 1
ATOM 828 O O . LYS A 1 105 ? 11.592 -0.842 1.775 1.00 82.56 105 LYS A O 1
ATOM 833 N N . ALA A 1 106 ? 11.077 -1.256 -0.359 1.00 74.44 106 ALA A N 1
ATOM 834 C CA . ALA A 1 106 ? 9.711 -1.730 -0.086 1.00 74.44 106 ALA A CA 1
ATOM 835 C C . ALA A 1 106 ? 9.651 -2.934 0.878 1.00 74.44 106 ALA A C 1
ATOM 837 O O . ALA A 1 106 ? 8.649 -3.149 1.564 1.00 74.44 106 ALA A O 1
ATOM 838 N N . PHE A 1 107 ? 10.720 -3.736 0.915 1.00 76.56 107 PHE A N 1
ATOM 839 C CA . PHE A 1 107 ? 10.791 -4.974 1.696 1.00 76.56 107 PHE A CA 1
ATOM 840 C C . PHE A 1 107 ? 11.636 -4.845 2.961 1.00 76.56 107 PHE A C 1
ATOM 842 O O . PHE A 1 107 ? 11.562 -5.715 3.824 1.00 76.56 107 PHE A O 1
ATOM 849 N N . THR A 1 108 ? 12.417 -3.772 3.082 1.00 78.06 108 THR A N 1
ATOM 850 C CA . THR A 1 108 ? 13.283 -3.523 4.242 1.00 78.06 108 THR A CA 1
ATOM 851 C C . THR A 1 108 ? 12.830 -2.336 5.086 1.00 78.06 108 THR A C 1
ATOM 853 O O . THR A 1 108 ? 13.194 -2.256 6.253 1.00 78.06 108 THR A O 1
ATOM 856 N N . ASP A 1 109 ? 12.061 -1.406 4.514 1.00 74.56 109 ASP A N 1
ATOM 857 C CA . ASP A 1 109 ? 11.594 -0.184 5.166 1.00 74.56 109 ASP A CA 1
ATOM 858 C C . ASP A 1 109 ? 10.063 -0.140 5.163 1.00 74.56 109 ASP A C 1
ATOM 860 O O . ASP A 1 109 ? 9.416 -0.009 4.118 1.00 74.56 109 ASP A O 1
ATOM 864 N N . HIS A 1 110 ? 9.473 -0.236 6.357 1.00 64.38 110 HIS A N 1
ATOM 865 C CA . HIS A 1 110 ? 8.024 -0.213 6.506 1.00 64.38 110 HIS A CA 1
ATOM 866 C C . HIS A 1 110 ? 7.395 1.111 6.053 1.00 64.38 110 HIS A C 1
ATOM 868 O O . HIS A 1 110 ? 6.252 1.117 5.609 1.00 64.38 110 HIS A O 1
ATOM 874 N N . ARG A 1 111 ? 8.140 2.216 6.079 1.00 68.25 111 ARG A N 1
ATOM 875 C CA . ARG A 1 111 ? 7.625 3.563 5.798 1.00 68.25 111 ARG A CA 1
ATOM 876 C C . ARG A 1 111 ? 7.426 3.794 4.306 1.00 68.25 111 ARG A C 1
ATOM 878 O O . ARG A 1 111 ? 6.481 4.470 3.893 1.00 68.25 111 ARG A O 1
ATOM 885 N N . ALA A 1 112 ? 8.304 3.210 3.489 1.00 61.31 112 ALA A N 1
ATOM 886 C CA . ALA A 1 112 ? 8.264 3.337 2.035 1.00 61.31 112 ALA A CA 1
ATOM 887 C C . ALA A 1 112 ? 7.028 2.655 1.428 1.00 61.31 112 ALA A C 1
ATOM 889 O O . ALA A 1 112 ? 6.422 3.191 0.507 1.00 61.31 112 ALA A O 1
ATOM 890 N N . LYS A 1 113 ? 6.615 1.504 1.972 1.00 68.12 113 LYS A N 1
ATOM 891 C CA . LYS A 1 113 ? 5.467 0.742 1.458 1.00 68.12 113 LYS A CA 1
ATOM 892 C C . LYS A 1 113 ? 4.114 1.360 1.821 1.00 68.12 113 LYS A C 1
ATOM 894 O O . LYS A 1 113 ? 3.232 1.415 0.973 1.00 68.12 113 LYS A O 1
ATOM 899 N N . THR A 1 114 ? 3.954 1.883 3.037 1.00 71.00 114 THR A N 1
ATOM 900 C CA . THR A 1 114 ? 2.679 2.461 3.496 1.00 71.00 114 THR A CA 1
ATOM 901 C C . THR A 1 114 ? 2.338 3.757 2.762 1.00 71.00 114 THR A C 1
ATOM 903 O O . THR A 1 114 ? 1.176 4.083 2.550 1.00 71.00 114 THR A O 1
ATOM 906 N N . SER A 1 115 ? 3.356 4.497 2.333 1.00 75.25 115 SER A N 1
ATOM 907 C CA . SER A 1 115 ? 3.196 5.776 1.639 1.00 75.25 115 SER A CA 1
ATOM 908 C C . SER A 1 115 ? 3.014 5.645 0.124 1.00 75.25 115 SER A C 1
ATOM 910 O O . SER A 1 115 ? 2.552 6.583 -0.527 1.00 75.25 115 SER A O 1
ATOM 912 N N . TYR A 1 116 ? 3.338 4.488 -0.460 1.00 80.81 116 TYR A N 1
ATOM 913 C CA . TYR A 1 116 ? 3.417 4.333 -1.915 1.00 80.81 116 TYR A CA 1
ATOM 914 C C . TYR A 1 116 ? 2.065 4.353 -2.637 1.00 80.81 116 TYR A C 1
ATOM 916 O O . TYR A 1 116 ? 1.989 4.631 -3.836 1.00 80.81 116 TYR A O 1
ATOM 924 N N . LEU A 1 117 ? 0.971 4.078 -1.930 1.00 80.44 117 LEU A N 1
ATOM 925 C CA . LEU A 1 117 ? -0.364 4.173 -2.519 1.00 80.44 117 LEU A CA 1
ATOM 926 C C . LEU A 1 117 ? -0.811 5.615 -2.776 1.00 80.44 117 LEU A C 1
ATOM 928 O O . LEU A 1 117 ? -1.663 5.828 -3.629 1.00 80.44 117 LEU A O 1
ATOM 932 N N . HIS A 1 118 ? -0.156 6.598 -2.155 1.00 76.88 118 HIS A N 1
ATOM 933 C CA . HIS A 1 118 ? -0.353 8.028 -2.436 1.00 76.88 118 HIS A CA 1
ATOM 934 C C . HIS A 1 118 ? 0.753 8.611 -3.299 1.00 76.88 118 HIS A C 1
ATOM 936 O O . HIS A 1 118 ? 1.080 9.798 -3.215 1.00 76.88 118 HIS A O 1
ATOM 942 N N . ARG A 1 119 ? 1.390 7.767 -4.105 1.00 81.38 119 ARG A N 1
ATOM 943 C CA . ARG A 1 119 ? 2.421 8.247 -5.004 1.00 81.38 119 ARG A CA 1
ATOM 944 C C . ARG A 1 119 ? 1.832 9.207 -6.031 1.00 81.38 119 ARG A C 1
ATOM 946 O O . ARG A 1 119 ? 0.757 8.994 -6.579 1.00 81.38 119 ARG A O 1
ATOM 953 N N . THR A 1 120 ? 2.594 10.244 -6.312 1.00 79.19 120 THR A N 1
ATOM 954 C CA . THR A 1 120 ? 2.330 11.231 -7.348 1.00 79.19 120 THR A CA 1
ATOM 955 C C . THR A 1 120 ? 3.160 10.891 -8.573 1.00 79.19 120 THR A C 1
ATOM 957 O O . THR A 1 120 ? 4.375 10.716 -8.453 1.00 79.19 120 THR A O 1
ATOM 960 N N . ALA A 1 121 ? 2.533 10.845 -9.748 1.00 81.81 121 ALA A N 1
ATOM 961 C CA . ALA A 1 121 ? 3.248 10.759 -11.015 1.00 81.81 121 ALA A CA 1
ATOM 962 C C . ALA A 1 121 ? 3.927 12.091 -11.363 1.00 81.81 121 ALA A C 1
ATOM 964 O O . ALA A 1 121 ? 3.332 13.161 -11.261 1.00 81.81 121 ALA A O 1
ATOM 965 N N . VAL A 1 122 ? 5.176 12.016 -11.815 1.00 80.88 122 VAL A N 1
ATOM 966 C CA . VAL A 1 122 ? 5.973 13.170 -12.249 1.00 80.88 122 VAL A CA 1
ATOM 967 C C . VAL A 1 122 ? 6.614 12.889 -13.605 1.00 80.88 122 VAL A C 1
ATOM 969 O O . VAL A 1 122 ? 7.001 11.757 -13.900 1.00 80.88 122 VAL A O 1
ATOM 972 N N . VAL A 1 123 ? 6.749 13.919 -14.442 1.00 77.81 123 VAL A N 1
ATOM 973 C CA . VAL A 1 123 ? 7.456 13.814 -15.727 1.00 77.81 123 VAL A CA 1
ATOM 974 C C . VAL A 1 123 ? 8.932 14.130 -15.502 1.00 77.81 123 VAL A C 1
ATOM 976 O O . VAL A 1 123 ? 9.289 15.225 -15.071 1.00 77.81 123 VAL A O 1
ATOM 979 N N . LYS A 1 124 ? 9.800 13.158 -15.786 1.00 74.50 124 LYS A N 1
ATOM 980 C CA . LYS A 1 124 ? 11.258 13.300 -15.705 1.00 74.50 124 LYS A CA 1
ATOM 981 C C . LYS A 1 124 ? 11.763 14.216 -16.821 1.00 74.50 124 LYS A C 1
ATOM 983 O O . LYS A 1 124 ? 11.133 14.340 -17.870 1.00 74.50 124 LYS A O 1
ATOM 988 N N . SER A 1 125 ? 12.964 14.771 -16.660 1.00 70.88 125 SER A N 1
ATOM 989 C CA . SER A 1 125 ? 13.644 15.546 -17.719 1.00 70.88 125 SER A CA 1
ATOM 990 C C . SER A 1 125 ? 13.844 14.748 -19.015 1.00 70.88 125 SER A C 1
ATOM 992 O O . SER A 1 125 ? 13.930 15.321 -20.095 1.00 70.88 125 SER A O 1
ATOM 994 N N . THR A 1 126 ? 13.866 13.417 -18.914 1.00 71.75 126 THR A N 1
ATOM 995 C CA . THR A 1 126 ? 13.953 12.474 -20.037 1.00 71.75 126 THR A CA 1
ATOM 996 C C . THR A 1 126 ? 12.624 12.247 -20.770 1.00 71.75 126 THR A C 1
ATOM 998 O O . THR A 1 126 ? 12.577 11.447 -21.701 1.00 71.75 126 THR A O 1
ATOM 1001 N N . GLY A 1 127 ? 11.528 12.879 -20.332 1.00 72.94 127 GLY A N 1
ATOM 1002 C CA . GLY A 1 127 ? 10.171 12.648 -20.843 1.00 72.94 127 GLY A CA 1
ATOM 1003 C C . GLY A 1 127 ? 9.523 11.349 -20.347 1.00 72.94 127 GLY A C 1
ATOM 1004 O O . GLY A 1 127 ? 8.391 11.044 -20.713 1.00 72.94 127 GLY A O 1
ATOM 1005 N N . LYS A 1 128 ? 10.219 10.569 -19.510 1.00 79.00 128 LYS A N 1
ATOM 1006 C CA . LYS A 1 128 ? 9.685 9.347 -18.891 1.00 79.00 128 LYS A CA 1
ATOM 1007 C C . LYS A 1 128 ? 8.909 9.671 -17.617 1.00 79.00 128 LYS A C 1
ATOM 1009 O O . LYS A 1 128 ? 9.184 10.659 -16.946 1.00 79.00 128 LYS A O 1
ATOM 1014 N N . MET A 1 129 ? 7.991 8.789 -17.238 1.00 82.31 129 MET A N 1
ATOM 1015 C CA . MET A 1 129 ? 7.300 8.884 -15.954 1.00 82.31 129 MET A CA 1
ATOM 1016 C C . MET A 1 129 ? 8.221 8.474 -14.793 1.00 82.31 129 MET A C 1
ATOM 1018 O O . MET A 1 129 ? 9.018 7.534 -14.890 1.00 82.31 129 MET A O 1
ATOM 1022 N N . GLY A 1 130 ? 8.100 9.192 -13.685 1.00 83.44 130 GLY A N 1
ATOM 1023 C CA . GLY A 1 130 ? 8.583 8.819 -12.363 1.00 83.44 130 GLY A CA 1
ATOM 1024 C C . GLY A 1 130 ? 7.468 8.941 -11.341 1.00 83.44 130 GLY A C 1
ATOM 1025 O O . GLY A 1 130 ? 6.367 9.383 -11.665 1.00 83.44 130 GLY A O 1
ATOM 1026 N N . VAL A 1 131 ? 7.779 8.585 -10.099 1.00 84.75 131 VAL A N 1
ATOM 1027 C CA . VAL A 1 131 ? 6.860 8.767 -8.979 1.00 84.75 131 VAL A CA 1
ATOM 1028 C C . VAL A 1 131 ? 7.570 9.283 -7.740 1.00 84.75 131 VAL A C 1
ATOM 1030 O O . VAL A 1 131 ? 8.753 9.003 -7.533 1.00 84.75 131 VAL A O 1
ATOM 1033 N N . VAL A 1 132 ? 6.825 9.997 -6.901 1.00 81.38 132 VAL A N 1
ATOM 1034 C CA . VAL A 1 132 ? 7.249 10.403 -5.556 1.00 81.38 132 VAL A CA 1
ATOM 1035 C C . VAL A 1 132 ? 6.155 10.083 -4.553 1.00 81.38 132 VAL A C 1
ATOM 1037 O O . VAL A 1 132 ? 4.982 10.136 -4.894 1.00 81.38 132 VAL A O 1
ATOM 1040 N N . TYR A 1 133 ? 6.530 9.756 -3.322 1.00 79.06 133 TYR A N 1
ATOM 1041 C CA . TYR A 1 133 ? 5.610 9.412 -2.241 1.00 79.06 133 TYR A CA 1
ATOM 1042 C C . TYR A 1 133 ? 6.018 10.109 -0.937 1.00 79.06 133 TYR A C 1
ATOM 1044 O O . TYR A 1 133 ? 7.201 10.384 -0.713 1.00 79.06 133 TYR A O 1
ATOM 1052 N N . ASP A 1 134 ? 5.034 10.395 -0.083 1.00 77.19 134 ASP A N 1
ATOM 1053 C CA . ASP A 1 134 ? 5.239 11.075 1.197 1.00 77.19 134 ASP A CA 1
ATOM 1054 C C . ASP A 1 134 ? 5.571 10.090 2.325 1.00 77.19 134 ASP A C 1
ATOM 1056 O O . ASP A 1 134 ? 4.710 9.375 2.836 1.00 77.19 134 ASP A O 1
ATOM 1060 N N . LYS A 1 135 ? 6.828 10.101 2.771 1.00 78.56 135 LYS A N 1
ATOM 1061 C CA . LYS A 1 135 ? 7.294 9.236 3.862 1.00 78.56 135 LYS A CA 1
ATOM 1062 C C . LYS A 1 135 ? 6.654 9.558 5.215 1.00 78.56 135 LYS A C 1
ATOM 1064 O O . LYS A 1 135 ? 6.527 8.640 6.022 1.00 78.56 135 LYS A O 1
ATOM 1069 N N . GLN A 1 136 ? 6.254 10.808 5.468 1.00 81.25 136 GLN A N 1
ATOM 1070 C CA . GLN A 1 136 ? 5.702 11.213 6.768 1.00 81.25 136 GLN A CA 1
ATOM 1071 C C . GLN A 1 136 ? 4.368 10.516 7.037 1.00 81.25 136 GLN A C 1
ATOM 1073 O O . GLN A 1 136 ? 4.159 9.968 8.120 1.00 81.25 136 GLN A O 1
ATOM 1078 N N . SER A 1 137 ? 3.511 10.436 6.016 1.00 83.12 137 SER A N 1
ATOM 1079 C CA . SER A 1 137 ? 2.258 9.682 6.097 1.00 83.12 137 SER A CA 1
ATOM 1080 C C . SER A 1 137 ? 2.482 8.204 6.442 1.00 83.12 137 SER A C 1
ATOM 1082 O O . SER A 1 137 ? 1.723 7.616 7.216 1.00 83.12 137 SER A O 1
ATOM 1084 N N . GLY A 1 138 ? 3.556 7.601 5.920 1.00 84.31 138 GLY A N 1
ATOM 1085 C CA . GLY A 1 138 ? 3.906 6.212 6.219 1.00 84.31 138 GLY A CA 1
ATOM 1086 C C . GLY A 1 138 ? 4.287 5.981 7.684 1.00 84.31 138 GLY A C 1
ATOM 1087 O O . GLY A 1 138 ? 3.853 4.994 8.275 1.00 84.31 138 GLY A O 1
ATOM 1088 N N . GLU A 1 139 ? 5.040 6.905 8.287 1.00 87.00 139 GLU A N 1
ATOM 1089 C CA . GLU A 1 139 ? 5.427 6.845 9.706 1.00 87.00 139 GLU A CA 1
ATOM 1090 C C . GLU A 1 139 ? 4.217 6.983 10.638 1.00 87.00 139 GLU A C 1
ATOM 1092 O O . GLU A 1 139 ? 4.090 6.239 11.614 1.00 87.00 139 GLU A O 1
ATOM 1097 N N . ALA A 1 140 ? 3.296 7.894 10.320 1.00 91.00 140 ALA A N 1
ATOM 1098 C CA . ALA A 1 140 ? 2.077 8.081 11.100 1.00 91.00 140 ALA A CA 1
ATOM 1099 C C . ALA A 1 140 ? 1.181 6.831 11.065 1.00 91.00 140 ALA A C 1
ATOM 1101 O O . ALA A 1 140 ? 0.720 6.367 12.109 1.00 91.00 140 ALA A O 1
ATOM 1102 N N . LEU A 1 141 ? 0.990 6.229 9.888 1.00 91.81 141 LEU A N 1
ATOM 1103 C CA . LEU A 1 141 ? 0.215 4.994 9.745 1.00 91.81 141 LEU A CA 1
ATOM 1104 C C . LEU A 1 141 ? 0.875 3.802 10.447 1.00 91.81 141 LEU A C 1
ATOM 1106 O O . LEU A 1 141 ? 0.181 3.017 11.095 1.00 91.81 141 LEU A O 1
ATOM 1110 N N . GLU A 1 142 ? 2.204 3.683 10.390 1.00 90.50 142 GLU A N 1
ATOM 1111 C CA . GLU A 1 142 ? 2.927 2.661 11.150 1.00 90.50 142 GLU A CA 1
ATOM 1112 C C . GLU A 1 142 ? 2.690 2.829 12.656 1.00 90.50 142 GLU A C 1
ATOM 1114 O O . GLU A 1 142 ? 2.373 1.855 13.344 1.00 90.50 142 GLU A O 1
ATOM 1119 N N . LYS A 1 143 ? 2.772 4.062 13.168 1.00 91.88 143 LYS A N 1
ATOM 1120 C CA . LYS A 1 143 ? 2.485 4.356 14.575 1.00 91.88 143 LYS A CA 1
ATOM 1121 C C . LYS A 1 143 ? 1.052 3.977 14.948 1.00 91.88 143 LYS A C 1
ATOM 1123 O O . LYS A 1 143 ? 0.850 3.327 15.970 1.00 91.88 143 LYS A O 1
ATOM 1128 N N . ILE A 1 144 ? 0.067 4.324 14.118 1.00 94.38 144 ILE A N 1
ATOM 1129 C CA . ILE A 1 144 ? -1.338 3.951 14.335 1.00 94.38 144 ILE A CA 1
ATOM 1130 C C . ILE A 1 144 ? -1.489 2.426 14.379 1.00 94.38 144 ILE A C 1
ATOM 1132 O O . ILE A 1 144 ? -2.157 1.904 15.269 1.00 94.38 144 ILE A O 1
ATOM 1136 N N . ARG A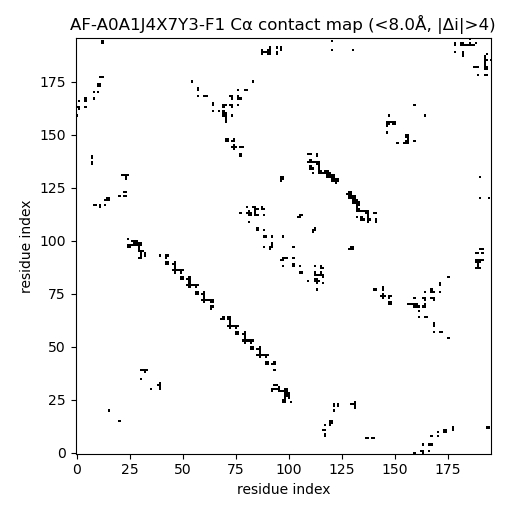 1 145 ? -0.836 1.692 13.471 1.00 95.00 145 ARG A N 1
ATOM 1137 C CA . ARG A 1 145 ? -0.859 0.222 13.464 1.00 95.00 145 ARG A CA 1
ATOM 1138 C C . ARG A 1 145 ? -0.275 -0.366 14.751 1.00 95.00 145 ARG A C 1
ATOM 1140 O O . ARG A 1 145 ? -0.848 -1.305 15.298 1.00 95.00 145 ARG A O 1
ATOM 1147 N N . GLN A 1 146 ? 0.844 0.173 15.237 1.00 94.31 146 GLN A N 1
ATOM 1148 C CA . GLN A 1 146 ? 1.479 -0.269 16.485 1.00 94.31 146 GLN A CA 1
ATOM 1149 C C . GLN A 1 146 ? 0.593 0.029 17.704 1.00 94.31 146 GLN A C 1
ATOM 1151 O O . GLN A 1 146 ? 0.319 -0.875 18.493 1.00 94.31 146 GLN A O 1
ATOM 1156 N N . ASP A 1 147 ? 0.071 1.254 17.811 1.00 95.12 147 ASP A N 1
ATOM 1157 C CA . ASP A 1 147 ? -0.851 1.685 18.873 1.00 95.12 147 ASP A CA 1
ATOM 1158 C C . ASP A 1 147 ? -2.147 0.848 18.889 1.00 95.12 147 ASP A C 1
ATOM 1160 O O . ASP A 1 147 ? -2.764 0.645 19.936 1.00 95.12 147 ASP A O 1
ATOM 1164 N N . ALA A 1 148 ? -2.576 0.353 17.726 1.00 96.19 148 ALA A N 1
ATOM 1165 C CA . ALA A 1 148 ? -3.749 -0.502 17.580 1.00 96.19 148 ALA A CA 1
ATOM 1166 C C . ALA A 1 148 ? -3.507 -1.958 18.008 1.00 96.19 148 ALA A C 1
ATOM 1168 O O . ALA A 1 148 ? -4.472 -2.708 18.185 1.00 96.19 148 ALA A O 1
ATOM 1169 N N . LEU A 1 149 ? -2.248 -2.370 18.194 1.00 95.19 149 LEU A N 1
ATOM 1170 C CA . LEU A 1 149 ? -1.847 -3.717 18.611 1.00 95.19 149 LEU A CA 1
ATOM 1171 C C . LEU A 1 149 ? -1.382 -3.762 20.069 1.00 95.19 149 LEU A C 1
ATOM 1173 O O . LEU A 1 149 ? -1.836 -4.628 20.828 1.00 95.19 149 LEU A O 1
ATOM 1177 N N . TYR A 1 150 ? -0.538 -2.814 20.459 1.00 94.69 150 TYR A N 1
ATOM 1178 C CA . TYR A 1 150 ? 0.195 -2.825 21.717 1.00 94.69 150 TYR A CA 1
ATOM 1179 C C . TYR A 1 150 ? -0.301 -1.748 22.682 1.00 94.69 150 TYR A C 1
ATOM 1181 O O . TYR A 1 150 ? -0.777 -0.691 22.280 1.00 94.69 150 TYR A O 1
ATOM 1189 N N . ILE A 1 151 ? -0.180 -2.036 23.976 1.00 93.56 151 ILE A N 1
ATOM 1190 C CA . ILE A 1 151 ? -0.361 -1.042 25.035 1.00 93.56 151 ILE A CA 1
ATOM 1191 C C . ILE A 1 151 ? 0.980 -0.336 25.237 1.00 93.56 151 ILE A C 1
ATOM 1193 O O . ILE A 1 151 ? 2.021 -0.992 25.286 1.00 93.56 151 ILE A O 1
ATOM 1197 N N . SER A 1 152 ? 0.948 0.984 25.367 1.00 89.06 152 SER A N 1
ATOM 1198 C CA . SER A 1 152 ? 2.093 1.805 25.756 1.00 89.06 152 SER A CA 1
ATOM 1199 C C . SER A 1 152 ? 1.705 2.750 26.889 1.00 89.06 152 SER A C 1
ATOM 1201 O O . SER A 1 152 ? 0.524 2.908 27.199 1.00 89.06 152 SER A O 1
ATOM 1203 N N . ASP A 1 153 ? 2.690 3.444 27.456 1.00 85.00 153 ASP A N 1
ATOM 1204 C CA . ASP A 1 153 ? 2.472 4.444 28.512 1.00 85.00 153 ASP A CA 1
ATOM 1205 C C . ASP A 1 153 ? 1.551 5.600 28.080 1.00 85.00 153 ASP A C 1
ATOM 1207 O O . ASP A 1 153 ? 1.034 6.335 28.917 1.00 85.00 153 ASP A O 1
ATOM 1211 N N . SER A 1 154 ? 1.342 5.775 26.770 1.00 82.44 154 SER A N 1
ATOM 1212 C CA . SER A 1 154 ? 0.578 6.886 26.187 1.00 82.44 154 SER A CA 1
ATOM 1213 C C . SER A 1 154 ? -0.614 6.449 25.330 1.00 82.44 154 SER A C 1
ATOM 1215 O O . SER A 1 154 ? -1.318 7.302 24.790 1.00 82.44 154 SER A O 1
ATOM 1217 N N . SER A 1 155 ? -0.848 5.142 25.160 1.00 85.31 155 SER A N 1
ATOM 1218 C CA . SER A 1 155 ? -1.884 4.645 24.255 1.00 85.31 155 SER A CA 1
ATOM 1219 C C . SER A 1 155 ? -2.378 3.252 24.622 1.00 85.31 155 SER A C 1
ATOM 1221 O O . SER A 1 155 ? -1.595 2.327 24.835 1.00 85.31 155 SER A O 1
ATOM 1223 N N . THR A 1 156 ? -3.695 3.081 24.569 1.00 92.12 156 THR A N 1
ATOM 1224 C CA . THR A 1 156 ? -4.382 1.796 24.693 1.00 92.12 156 THR A CA 1
ATOM 1225 C C . THR A 1 156 ? -5.178 1.493 23.413 1.00 92.12 156 THR A C 1
ATOM 1227 O O . THR A 1 156 ? -5.743 2.409 22.807 1.00 92.12 156 THR A O 1
ATOM 1230 N N . PRO A 1 157 ? -5.243 0.224 22.962 1.00 94.06 157 PRO A N 1
ATOM 1231 C CA . PRO A 1 157 ? -5.960 -0.130 21.734 1.00 94.06 157 PRO A CA 1
ATOM 1232 C C . PRO A 1 157 ? -7.471 0.165 21.746 1.00 94.06 157 PRO A C 1
ATOM 1234 O O . PRO A 1 157 ? -8.083 0.272 20.691 1.00 94.06 157 PRO A O 1
ATOM 1237 N N . ASP A 1 158 ? -8.104 0.301 22.908 1.00 91.88 158 ASP A N 1
ATOM 1238 C CA . ASP A 1 158 ? -9.536 0.615 23.039 1.00 91.88 158 ASP A CA 1
ATOM 1239 C C . ASP A 1 158 ? -9.921 2.017 22.533 1.00 91.88 158 ASP A C 1
ATOM 1241 O O . ASP A 1 158 ? -11.102 2.271 22.303 1.00 91.88 158 ASP A O 1
ATOM 1245 N N . LYS A 1 159 ? -8.942 2.896 22.270 1.00 94.56 159 LYS A N 1
ATOM 1246 C CA . LYS A 1 159 ? -9.170 4.216 21.659 1.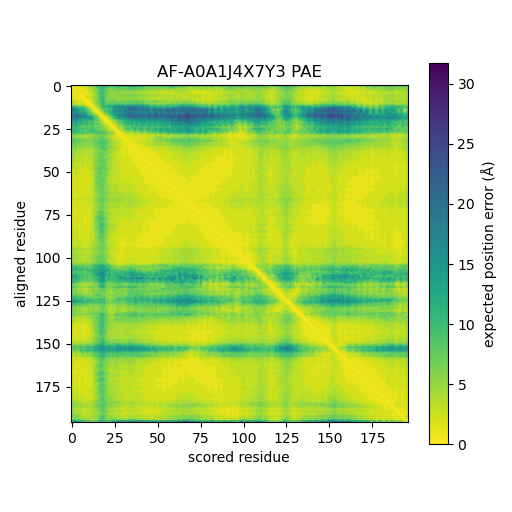00 94.56 159 LYS A CA 1
ATOM 1247 C C . LYS A 1 159 ? -9.723 4.157 20.227 1.00 94.56 159 LYS A C 1
ATOM 1249 O O . LYS A 1 159 ? -10.234 5.162 19.741 1.00 94.56 159 LYS A O 1
ATOM 1254 N N . TYR A 1 160 ? -9.579 3.022 19.536 1.00 96.62 160 TYR A N 1
ATOM 1255 C CA . TYR A 1 160 ? -10.014 2.862 18.146 1.00 96.62 160 TYR A CA 1
ATOM 1256 C C . TYR A 1 160 ? -11.492 2.499 18.051 1.00 96.62 160 TYR A C 1
ATOM 1258 O O . TYR A 1 160 ? -11.960 1.511 18.623 1.00 96.62 160 TYR A O 1
ATOM 1266 N N . THR A 1 161 ? -12.214 3.294 17.273 1.00 97.75 161 THR A N 1
ATOM 1267 C CA . THR A 1 161 ? -13.668 3.226 17.138 1.00 97.75 161 THR A CA 1
ATOM 1268 C C . THR A 1 161 ? -14.104 2.352 15.963 1.00 97.75 161 THR A C 1
ATOM 1270 O O . THR A 1 161 ? -13.298 1.928 15.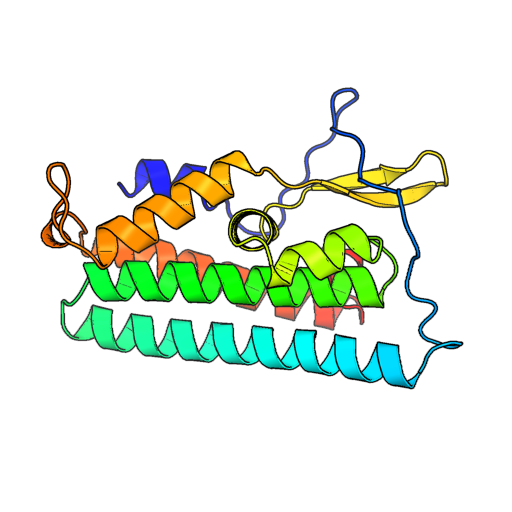128 1.00 97.75 161 THR A O 1
ATOM 1273 N N . LYS A 1 162 ? -15.413 2.089 15.886 1.00 98.25 162 LYS A N 1
ATOM 1274 C CA . LYS A 1 162 ? -16.026 1.422 14.734 1.00 98.25 162 LYS A CA 1
ATOM 1275 C C . LYS A 1 162 ? -15.761 2.222 13.456 1.00 98.25 162 LYS A C 1
ATOM 1277 O O . LYS A 1 162 ? -15.411 1.641 12.434 1.00 98.25 162 LYS A O 1
ATOM 1282 N N . GLU A 1 163 ? -15.898 3.538 13.543 1.00 98.19 163 GLU A N 1
ATOM 1283 C CA . GLU A 1 163 ? -15.758 4.479 12.439 1.00 98.19 163 GLU A CA 1
ATOM 1284 C C . GLU A 1 163 ? -14.321 4.495 11.899 1.00 98.19 163 GLU A C 1
ATOM 1286 O O . GLU A 1 163 ? -14.128 4.528 10.685 1.00 98.19 163 GLU A O 1
ATOM 1291 N N . ASP A 1 164 ? -13.311 4.394 12.773 1.00 97.69 164 ASP A N 1
ATOM 1292 C CA . ASP A 1 164 ? -11.902 4.287 12.360 1.00 97.69 164 ASP A CA 1
ATOM 1293 C C . ASP A 1 164 ? -11.648 3.009 11.549 1.00 97.69 164 ASP A C 1
ATOM 1295 O O . ASP A 1 164 ? -11.032 3.048 10.482 1.00 97.69 164 ASP A O 1
ATOM 1299 N N . ALA A 1 165 ? -12.144 1.871 12.045 1.00 98.25 165 ALA A N 1
ATOM 1300 C CA . ALA A 1 165 ? -11.990 0.583 11.376 1.00 98.25 165 ALA A CA 1
ATOM 1301 C C . ALA A 1 165 ? -12.719 0.554 10.025 1.00 98.25 165 ALA A C 1
ATOM 1303 O O . ALA A 1 165 ? -12.160 0.106 9.025 1.00 98.25 165 ALA A O 1
ATOM 1304 N N . GLU A 1 166 ? -13.957 1.049 9.991 1.00 98.31 166 GLU A N 1
ATOM 1305 C CA . GLU A 1 166 ? -14.765 1.137 8.775 1.00 98.31 166 GLU A CA 1
ATOM 1306 C C . GLU A 1 166 ? -14.093 2.011 7.718 1.00 98.31 166 GLU A C 1
ATOM 1308 O O . GLU A 1 166 ? -13.976 1.592 6.567 1.00 98.31 166 GLU A O 1
ATOM 1313 N N . PHE A 1 167 ? -13.574 3.175 8.119 1.00 97.44 167 PHE A N 1
ATOM 1314 C CA . PHE A 1 167 ? -12.897 4.092 7.213 1.00 97.44 167 PHE A CA 1
ATOM 1315 C C . PHE A 1 167 ? -11.679 3.451 6.536 1.00 97.44 167 PHE A C 1
ATOM 1317 O O . PHE A 1 167 ? -11.561 3.502 5.313 1.00 97.44 167 PHE A O 1
ATOM 1324 N N . ILE A 1 168 ? -10.787 2.815 7.304 1.00 96.50 168 ILE A N 1
ATOM 1325 C CA . ILE A 1 168 ? -9.567 2.210 6.745 1.00 96.50 168 ILE A CA 1
ATOM 1326 C C . ILE A 1 168 ? -9.919 1.066 5.795 1.00 96.50 168 ILE A C 1
ATOM 1328 O O . ILE A 1 168 ? -9.391 1.013 4.687 1.00 96.50 168 ILE A O 1
ATOM 1332 N N . MET A 1 169 ? -10.828 0.170 6.193 1.00 97.69 169 MET A N 1
ATOM 1333 C CA . MET A 1 169 ? -11.243 -0.948 5.339 1.00 97.69 169 MET A CA 1
ATOM 1334 C C . MET A 1 169 ? -11.872 -0.458 4.034 1.00 97.69 169 MET A C 1
ATOM 1336 O O . MET A 1 169 ? -11.520 -0.946 2.961 1.00 97.69 169 MET A O 1
ATOM 1340 N N . GLN A 1 170 ? -12.765 0.532 4.118 1.00 96.88 170 GLN A N 1
ATOM 1341 C CA . GLN A 1 170 ? -13.393 1.137 2.947 1.00 96.88 170 GLN A CA 1
ATOM 1342 C C . GLN A 1 170 ? -12.344 1.769 2.025 1.00 96.88 170 GLN A C 1
ATOM 1344 O O . GLN A 1 170 ? -12.401 1.608 0.808 1.00 96.88 170 GLN A O 1
ATOM 1349 N N . ARG A 1 171 ? -11.337 2.433 2.593 1.00 94.88 171 ARG A N 1
ATOM 1350 C CA . ARG A 1 171 ? -10.280 3.091 1.826 1.00 94.88 171 ARG A CA 1
ATOM 1351 C C . ARG A 1 171 ? -9.338 2.101 1.136 1.00 94.88 171 ARG A C 1
ATOM 1353 O O . ARG A 1 171 ? -8.969 2.335 -0.015 1.00 94.88 171 ARG A O 1
ATOM 1360 N N . VAL A 1 172 ? -9.005 0.979 1.776 1.00 95.94 172 VAL A N 1
ATOM 1361 C CA . VAL A 1 172 ? -8.274 -0.134 1.136 1.00 95.94 172 VAL A CA 1
ATOM 1362 C C . VAL A 1 172 ? -9.103 -0.736 -0.001 1.00 95.94 172 VAL A C 1
ATOM 1364 O O . VAL A 1 172 ? -8.591 -0.915 -1.104 1.00 95.94 172 VAL A O 1
ATOM 1367 N N . PHE A 1 173 ? -10.389 -1.004 0.242 1.00 97.00 173 PHE A N 1
ATOM 1368 C CA . PHE A 1 173 ? -11.312 -1.544 -0.758 1.00 97.00 173 PHE A CA 1
ATOM 1369 C C . PHE A 1 173 ? -11.411 -0.646 -2.000 1.00 97.00 173 PHE A C 1
ATOM 1371 O O . PHE A 1 173 ? -11.293 -1.130 -3.125 1.00 97.00 173 PHE A O 1
ATOM 1378 N N . GLU A 1 174 ? -11.557 0.667 -1.804 1.00 94.94 174 GLU A N 1
ATOM 1379 C CA . GLU A 1 174 ? -11.571 1.659 -2.885 1.00 94.94 174 GLU A CA 1
ATOM 1380 C C . GLU A 1 174 ? -10.291 1.612 -3.731 1.00 94.94 174 GLU A C 1
ATOM 1382 O O . GLU A 1 174 ? -10.368 1.657 -4.958 1.00 94.94 174 GLU A O 1
ATOM 1387 N N . HIS A 1 175 ? -9.118 1.475 -3.100 1.00 94.06 175 HIS A N 1
ATOM 1388 C CA . HIS A 1 175 ? -7.845 1.378 -3.819 1.00 94.06 175 HIS A CA 1
ATOM 1389 C C . HIS A 1 175 ? -7.706 0.072 -4.588 1.00 94.06 175 HIS A C 1
ATOM 1391 O O . HIS A 1 175 ? -7.286 0.108 -5.739 1.00 94.06 175 HIS A O 1
ATOM 1397 N N . LEU A 1 176 ? -8.079 -1.063 -3.990 1.00 95.44 176 LEU A N 1
ATOM 1398 C CA . LEU A 1 176 ? -8.078 -2.355 -4.679 1.00 95.44 176 LEU A CA 1
ATOM 1399 C C . LEU A 1 176 ? -8.929 -2.294 -5.950 1.00 95.44 176 LEU A C 1
ATOM 1401 O O . LEU A 1 176 ? -8.446 -2.632 -7.029 1.00 95.44 176 LEU A O 1
ATOM 1405 N N . HIS A 1 177 ? -10.162 -1.793 -5.833 1.00 94.94 177 HIS A N 1
ATOM 1406 C CA . HIS A 1 177 ? -11.069 -1.663 -6.970 1.00 94.94 177 HIS A CA 1
ATOM 1407 C C . HIS A 1 177 ? -10.548 -0.709 -8.039 1.00 94.94 177 HIS A C 1
ATOM 1409 O O . HIS A 1 177 ? -10.597 -1.036 -9.223 1.00 94.94 177 HIS A O 1
ATOM 1415 N N . PHE A 1 178 ? -10.048 0.461 -7.639 1.00 93.19 178 PHE A N 1
ATOM 1416 C CA . PHE A 1 178 ? -9.522 1.434 -8.587 1.00 93.19 178 PHE A CA 1
ATOM 1417 C C . PHE A 1 178 ? -8.284 0.914 -9.321 1.00 93.19 178 PHE A C 1
ATOM 1419 O O . PHE A 1 178 ? -8.209 1.047 -10.539 1.00 93.19 178 PHE A O 1
ATOM 1426 N N . ILE A 1 179 ? -7.333 0.315 -8.597 1.00 93.44 179 ILE A N 1
ATOM 1427 C CA . ILE A 1 179 ? -6.117 -0.259 -9.180 1.00 93.44 179 ILE A CA 1
ATOM 1428 C C . ILE A 1 179 ? -6.498 -1.339 -10.185 1.00 93.44 179 ILE A C 1
ATOM 1430 O O . ILE A 1 179 ? -6.079 -1.259 -11.331 1.00 93.44 179 ILE A O 1
ATOM 1434 N N . HIS A 1 180 ? -7.345 -2.290 -9.786 1.00 94.38 180 HIS A N 1
ATOM 1435 C CA . HIS A 1 180 ? -7.795 -3.360 -10.668 1.00 94.38 180 HIS A CA 1
ATOM 1436 C C . HIS A 1 180 ? -8.449 -2.810 -11.943 1.00 94.38 180 HIS A C 1
ATOM 1438 O O . HIS A 1 180 ? -8.025 -3.146 -13.045 1.00 94.38 180 HIS A O 1
ATOM 1444 N N . TYR A 1 181 ? -9.403 -1.885 -11.798 1.00 94.25 181 TYR A N 1
ATOM 1445 C CA . TYR A 1 181 ? -10.062 -1.245 -12.935 1.00 94.25 181 TYR A CA 1
ATOM 1446 C C . TYR A 1 181 ? -9.072 -0.523 -13.861 1.00 94.25 181 TYR A C 1
ATOM 1448 O O . TYR A 1 181 ? -9.146 -0.667 -15.080 1.00 94.25 181 TYR A O 1
ATOM 1456 N N . ALA A 1 182 ? -8.143 0.258 -13.303 1.00 92.62 182 ALA A N 1
ATOM 1457 C CA . ALA A 1 182 ? -7.174 1.018 -14.085 1.00 92.62 182 ALA A CA 1
ATOM 1458 C C . ALA A 1 182 ? -6.179 0.104 -14.816 1.00 92.62 182 ALA A C 1
ATOM 1460 O O . ALA A 1 182 ? -5.853 0.358 -15.977 1.00 92.62 182 ALA A O 1
ATOM 1461 N N . GLU A 1 183 ? -5.712 -0.955 -14.153 1.00 93.88 183 GLU A N 1
ATOM 1462 C CA . GLU A 1 183 ? -4.757 -1.904 -14.721 1.00 93.88 183 GLU A CA 1
ATOM 1463 C C . GLU A 1 183 ? -5.387 -2.751 -15.839 1.00 93.88 183 GLU A C 1
ATOM 1465 O O . GLU A 1 183 ? -4.764 -2.925 -16.888 1.00 93.88 183 GLU A O 1
ATOM 1470 N N . GLU A 1 184 ? -6.643 -3.184 -15.675 1.00 94.06 184 GLU A N 1
ATOM 1471 C CA . GLU A 1 184 ? -7.408 -3.867 -16.729 1.00 94.06 184 GLU A CA 1
ATOM 1472 C C . GLU A 1 184 ? -7.706 -2.947 -17.916 1.00 94.06 184 GLU A C 1
ATOM 1474 O O . GLU A 1 184 ? -7.468 -3.313 -19.067 1.00 94.06 184 GLU A O 1
ATOM 1479 N N . LEU A 1 185 ? -8.192 -1.728 -17.655 1.00 94.12 185 LEU A N 1
ATOM 1480 C CA . LEU A 1 185 ? -8.560 -0.779 -18.707 1.00 94.12 185 LEU A CA 1
ATOM 1481 C C . LEU A 1 185 ? -7.357 -0.376 -19.571 1.00 94.12 185 LEU A C 1
ATOM 1483 O O . LEU A 1 185 ? -7.502 -0.116 -20.768 1.00 94.12 185 LEU A O 1
ATOM 1487 N N . ASN A 1 186 ? -6.174 -0.276 -18.962 1.00 92.38 186 ASN A N 1
ATOM 1488 C CA . ASN A 1 186 ? -4.967 0.191 -19.636 1.00 92.38 186 ASN A CA 1
ATOM 1489 C C . ASN A 1 186 ? -4.024 -0.925 -20.090 1.00 92.38 186 ASN A C 1
ATOM 1491 O O . ASN A 1 186 ? -3.021 -0.595 -20.728 1.00 92.38 186 ASN A O 1
ATOM 1495 N N . ASP A 1 187 ? -4.343 -2.188 -19.792 1.00 92.88 187 ASP A N 1
ATOM 1496 C CA . ASP A 1 187 ? -3.520 -3.367 -20.091 1.00 92.88 187 ASP A CA 1
ATOM 1497 C C . ASP A 1 187 ? -2.070 -3.205 -19.588 1.00 92.88 187 ASP A C 1
ATOM 1499 O O . ASP A 1 187 ? -1.079 -3.465 -20.278 1.00 92.88 187 ASP A O 1
ATOM 1503 N N . ARG A 1 188 ? -1.934 -2.628 -18.386 1.00 93.31 188 ARG A N 1
ATOM 1504 C CA . ARG A 1 188 ? -0.655 -2.260 -17.757 1.00 93.31 188 ARG A CA 1
ATOM 1505 C C . ARG A 1 188 ? -0.779 -2.292 -16.245 1.00 93.31 188 ARG A C 1
ATOM 1507 O O . ARG A 1 188 ? -1.800 -1.893 -15.715 1.00 93.31 188 ARG A O 1
ATOM 1514 N N . ILE A 1 189 ? 0.302 -2.641 -15.554 1.00 94.62 189 ILE A N 1
ATOM 1515 C CA . ILE A 1 189 ? 0.349 -2.649 -14.085 1.00 94.62 189 ILE A CA 1
ATOM 1516 C C . ILE A 1 189 ? 1.064 -1.421 -13.508 1.00 94.62 189 ILE A C 1
ATOM 1518 O O . ILE A 1 189 ? 1.847 -0.745 -14.190 1.00 94.62 189 ILE A O 1
ATOM 1522 N N . GLY A 1 190 ? 0.821 -1.155 -12.227 1.00 92.06 190 GLY A N 1
ATOM 1523 C CA . GLY A 1 190 ? 1.483 -0.107 -11.464 1.00 92.06 190 GLY A CA 1
ATOM 1524 C C . GLY A 1 190 ? 1.063 1.291 -11.898 1.00 92.06 190 GLY A C 1
ATOM 1525 O O . GLY A 1 190 ? -0.010 1.529 -12.450 1.00 92.06 190 GLY A O 1
ATOM 1526 N N . SER A 1 191 ? 1.952 2.256 -11.698 1.00 90.88 191 SER A N 1
ATOM 1527 C CA . SER A 1 191 ? 1.768 3.643 -12.127 1.00 90.88 191 SER A CA 1
ATOM 1528 C C . SER A 1 191 ? 1.487 3.775 -13.616 1.00 90.88 191 SER A C 1
ATOM 1530 O O . SER A 1 191 ? 0.782 4.694 -14.003 1.00 90.88 191 SER A O 1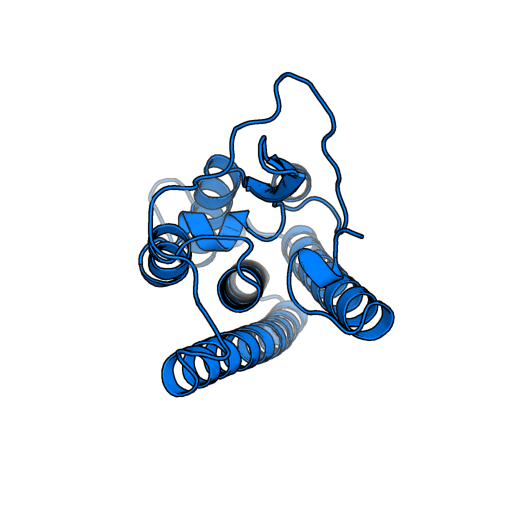
ATOM 1532 N N . LYS A 1 192 ? 2.005 2.878 -14.467 1.00 90.62 192 LYS A N 1
ATOM 1533 C CA . LYS A 1 192 ? 1.707 2.922 -15.909 1.00 90.62 192 LYS A CA 1
ATOM 1534 C C . LYS A 1 192 ? 0.278 2.491 -16.243 1.00 90.62 192 LYS A C 1
ATOM 1536 O O . LYS A 1 192 ? -0.189 2.823 -17.331 1.00 90.62 192 LYS A O 1
ATOM 1541 N N . GLY A 1 193 ? -0.361 1.723 -15.361 1.00 89.81 193 GLY A N 1
ATOM 1542 C CA . GLY A 1 193 ? -1.787 1.407 -15.427 1.00 89.81 193 GLY A CA 1
ATOM 1543 C C . GLY A 1 193 ? -2.646 2.510 -14.813 1.00 89.81 193 GLY A C 1
ATOM 1544 O O . GLY A 1 193 ? -3.696 2.833 -15.351 1.00 89.81 193 GLY A O 1
ATOM 1545 N N . ILE A 1 194 ? -2.182 3.138 -13.731 1.00 87.88 194 ILE A N 1
ATOM 1546 C CA . ILE A 1 194 ? -2.946 4.161 -12.999 1.00 87.88 194 ILE A CA 1
ATOM 1547 C C . ILE A 1 194 ? -2.899 5.545 -13.661 1.00 87.88 194 ILE A C 1
ATOM 1549 O O . ILE A 1 194 ? -3.918 6.228 -13.750 1.00 87.88 194 ILE A O 1
ATOM 1553 N N . PHE A 1 195 ? -1.718 5.977 -14.097 1.00 82.44 195 PHE A N 1
ATOM 1554 C CA . PHE A 1 195 ? -1.464 7.314 -14.621 1.00 82.44 195 PHE A CA 1
ATOM 1555 C C . PHE A 1 195 ? -1.210 7.210 -16.125 1.00 82.44 195 PHE A C 1
ATOM 1557 O O . PHE A 1 195 ? -0.124 6.817 -16.563 1.00 82.44 195 PHE A O 1
ATOM 1564 N N . LYS A 1 196 ? -2.234 7.530 -16.914 1.00 67.88 196 LYS A N 1
ATOM 1565 C CA . LYS A 1 196 ? -2.171 7.573 -18.374 1.00 67.88 196 LYS A CA 1
ATOM 1566 C C . LYS A 1 196 ? -2.402 8.985 -18.881 1.00 67.88 196 LYS A C 1
ATOM 1568 O O . LYS A 1 196 ? -3.282 9.664 -18.311 1.00 67.88 196 LYS A O 1
#

pLDDT: mean 88.61, std 11.23, range [45.62, 98.75]

Foldseek 3Di:
DLVLVCVLQPAAQDADDDPPDDDFDPPAAADPCVVCVVVLVVLQCLLVVLLVQLVVLLVVLVVCLVVVLQLSSLLSLLVSLLSNLLSLLSQCSSVRQHHPVLNVCSVVPQLSSNFNSVWHWDQDPVRDIHTDTDSVSSVVSVVSSDLSPDDDPVGHNVVGDSSSSVSSSVSSVSSSVLQVVQCVVQVGHHCSSSPD

Secondary structure (DSSP, 8-state):
-HHHHHHHSPPS-----STTPPPPP--SPPP-TTT-HHHHHHHHHHHHHHHHHHHHHHHHHHHHHHTT-HHHHHHHHHHHHHHHHHHHHHHHHHTTSS-HHHHHHHHH-HHHHHHGGGPEEEE-TTS-EEEE--HHHHHHHHHHHHHTTS-BTTB-GGG--HHHHHHHHHHHHHHHHHHHHHHHHHT--THHHH--